Protein AF-A0A448YZP9-F1 (afdb_monomer_lite)

Foldseek 3Di:
DDDDPPPPDDDDDPQQQFFWDWWDWDADQVFQKIKIKTQHDLPAAQLQKDKWKFFQVPPPPTDTDDVQQQWADWGWHDDNPRMIMTMTHGDPVNNCVRPRFKADDVVQQKIKGKMKMKMFTHDSNSPGTPDIWIKIKMWMFHRPPHTHTPDIDIGTPDDPPVDDPRGPPPPWDKDKAWDDPVGLVDHDPDDDDDAFDKTKMWIDTDPVCVVVVDDDDDDPADWDDDPPDIWGFPDWDDDPTTITITHHHDD

Secondary structure (DSSP, 8-state):
-PPP---------HHHHS--PPPEEEEETTTTEEEEEEE--TT--GGGEEEEEEETTHHHHSPBP-GGGTEEEEEEEE-TTSEEEEEEEE-HHHHTT-TTTEEEEGGGTEEEEEEEEEEEEE-TTS-SEEEEEEEEEEEEEE-SSSSEEEEEEEEEPPPPTTS-SSS------EEEEEEETTEEEEE-----PPTTPEEEEEEEE-HHHHHTT---------EEEETTEEEE-SEEEEESEEEEEEEPPP-

Radius of gyration: 27.29 Å; chains: 1; bounding box: 74×47×76 Å

Organism: NCBI:txid183589

Structure (mmCIF, N/CA/C/O backbone):
data_AF-A0A448YZP9-F1
#
_entry.id   AF-A0A448YZP9-F1
#
loop_
_atom_site.group_PDB
_atom_site.id
_atom_site.type_symbol
_atom_site.label_atom_id
_atom_site.label_alt_id
_atom_site.label_comp_id
_atom_site.label_asym_id
_atom_site.label_entity_id
_atom_site.label_seq_id
_atom_site.pdbx_PDB_ins_code
_atom_site.Cartn_x
_atom_site.Cartn_y
_atom_site.Cartn_z
_atom_site.occupancy
_atom_site.B_iso_or_equiv
_atom_site.auth_seq_id
_atom_site.auth_comp_id
_atom_site.auth_asym_id
_atom_site.auth_atom_id
_atom_site.pdbx_PDB_model_num
ATOM 1 N N . MET A 1 1 ? 8.556 27.465 -44.828 1.00 39.19 1 MET A N 1
ATOM 2 C CA . MET A 1 1 ? 9.014 26.121 -44.436 1.00 39.19 1 MET A CA 1
ATOM 3 C C . MET A 1 1 ? 9.441 26.242 -42.983 1.00 39.19 1 MET A C 1
ATOM 5 O O . MET A 1 1 ? 10.526 26.737 -42.726 1.00 39.19 1 MET A O 1
ATOM 9 N N . SER A 1 2 ? 8.513 26.013 -42.054 1.00 33.44 2 SER A N 1
ATOM 10 C CA . SER A 1 2 ? 8.764 26.109 -40.613 1.00 33.44 2 SER A CA 1
ATOM 11 C C . SER A 1 2 ? 9.282 24.762 -40.125 1.00 33.44 2 SER A C 1
ATOM 13 O O . SER A 1 2 ? 8.590 23.758 -40.289 1.00 33.44 2 SER A O 1
ATOM 15 N N . CYS A 1 3 ? 10.484 24.737 -39.557 1.00 34.31 3 CYS A N 1
ATOM 16 C CA . CYS A 1 3 ? 10.896 23.624 -38.712 1.00 34.31 3 CYS A CA 1
ATOM 17 C C . CYS A 1 3 ? 10.093 23.718 -37.412 1.00 34.31 3 CYS A C 1
ATOM 19 O O . CYS A 1 3 ? 10.034 24.785 -36.804 1.00 34.31 3 CYS A O 1
ATOM 21 N N . PHE A 1 4 ? 9.419 22.629 -37.055 1.00 33.56 4 PHE A N 1
ATOM 22 C CA . PHE A 1 4 ? 8.891 22.428 -35.714 1.00 33.56 4 PHE A CA 1
ATOM 23 C C . PHE A 1 4 ? 10.089 22.188 -34.793 1.00 33.56 4 PHE A C 1
ATOM 25 O O . PHE A 1 4 ? 10.822 21.220 -34.985 1.00 33.56 4 PHE A O 1
ATOM 32 N N . ASP A 1 5 ? 10.299 23.092 -33.839 1.00 35.97 5 ASP A N 1
ATOM 33 C CA . ASP A 1 5 ? 11.083 22.806 -32.642 1.00 35.97 5 ASP A CA 1
ATOM 34 C C . ASP A 1 5 ? 10.182 21.991 -31.709 1.00 35.97 5 ASP A C 1
ATOM 36 O O . ASP A 1 5 ? 9.416 22.550 -30.923 1.00 35.97 5 ASP A O 1
ATOM 40 N N . ASP A 1 6 ? 10.237 20.664 -31.826 1.00 34.44 6 ASP A N 1
ATOM 41 C CA . ASP A 1 6 ? 9.750 19.792 -30.761 1.00 34.44 6 ASP A CA 1
ATOM 42 C C . ASP A 1 6 ? 10.755 19.871 -29.608 1.00 34.44 6 ASP A C 1
ATOM 44 O O . ASP A 1 6 ? 11.841 19.288 -29.629 1.00 34.44 6 ASP A O 1
ATOM 48 N N . ILE A 1 7 ? 10.393 20.661 -28.599 1.00 37.34 7 ILE A N 1
ATOM 49 C CA . ILE A 1 7 ? 11.049 20.667 -27.297 1.00 37.34 7 ILE A CA 1
ATOM 50 C C . ILE A 1 7 ? 10.766 19.300 -26.669 1.00 37.34 7 ILE A C 1
ATOM 52 O O . ILE A 1 7 ? 9.676 19.065 -26.151 1.00 37.34 7 ILE A O 1
ATOM 56 N N . PHE A 1 8 ? 11.742 18.393 -26.715 1.00 33.59 8 PHE A N 1
ATOM 57 C CA . PHE A 1 8 ? 11.725 17.193 -25.885 1.00 33.59 8 PHE A CA 1
ATOM 58 C C . PHE A 1 8 ? 11.806 17.633 -24.421 1.00 33.59 8 PHE A C 1
ATOM 60 O O . PHE A 1 8 ? 12.862 18.033 -23.927 1.00 33.59 8 PHE A O 1
ATOM 67 N N . THR A 1 9 ? 10.665 17.604 -23.735 1.00 37.50 9 THR A N 1
ATOM 68 C CA . THR A 1 9 ? 10.611 17.658 -22.278 1.00 37.50 9 THR A CA 1
ATOM 69 C C . THR A 1 9 ? 11.402 16.473 -21.726 1.00 37.50 9 THR A C 1
ATOM 71 O O . THR A 1 9 ? 11.369 15.378 -22.287 1.00 37.50 9 THR A O 1
ATOM 74 N N . SER A 1 10 ? 12.185 16.728 -20.677 1.00 44.00 10 SER A N 1
ATOM 75 C CA . SER A 1 10 ? 13.112 15.787 -20.040 1.00 44.00 10 SER A CA 1
ATOM 76 C C . SER A 1 10 ? 12.561 14.362 -19.994 1.00 44.00 10 SER A C 1
ATOM 78 O O . SER A 1 10 ? 11.469 14.152 -19.464 1.00 44.00 10 SER A O 1
ATOM 80 N N . SER A 1 11 ? 13.322 13.388 -20.501 1.00 41.31 11 SER A N 1
ATOM 81 C CA . SER A 1 11 ? 13.030 11.975 -20.281 1.00 41.31 11 SER A CA 1
ATOM 82 C C . SER A 1 11 ? 13.065 11.712 -18.776 1.00 41.31 11 SER A C 1
ATOM 84 O O . SER A 1 11 ? 14.141 11.555 -18.196 1.00 41.31 11 SER A O 1
ATOM 86 N N . GLN A 1 12 ? 11.905 11.714 -18.122 1.00 51.94 12 GLN A N 1
ATOM 87 C CA . GLN A 1 12 ? 11.807 11.133 -16.793 1.00 51.94 12 GLN A CA 1
ATOM 88 C C . GLN A 1 12 ? 12.257 9.676 -16.923 1.00 51.94 12 GLN A C 1
ATOM 90 O O . GLN A 1 12 ? 11.841 8.977 -17.852 1.00 51.94 12 GLN A O 1
ATOM 95 N N . SER A 1 13 ? 13.177 9.234 -16.065 1.00 63.12 13 SER A N 1
ATOM 96 C CA . SER A 1 13 ? 13.570 7.828 -16.061 1.00 63.12 13 SER A CA 1
ATOM 97 C C . SER A 1 13 ? 12.337 6.988 -15.724 1.00 63.12 13 SER A C 1
ATOM 99 O O . SER A 1 13 ? 11.478 7.423 -14.957 1.00 63.12 13 SER A O 1
ATOM 101 N N . LEU A 1 14 ? 12.231 5.775 -16.273 1.00 62.00 14 LEU A N 1
ATOM 102 C CA . LEU A 1 14 ? 11.142 4.856 -15.910 1.00 62.00 14 LEU A CA 1
ATOM 103 C C . LEU A 1 14 ? 11.064 4.668 -14.385 1.00 62.00 14 LEU A C 1
ATOM 105 O O . LEU A 1 14 ? 9.975 4.625 -13.830 1.00 62.00 14 LEU A O 1
ATOM 109 N N . ALA A 1 15 ? 12.213 4.670 -13.705 1.00 63.53 15 ALA A N 1
ATOM 110 C CA . ALA A 1 15 ? 12.292 4.636 -12.247 1.00 63.53 15 ALA A CA 1
ATOM 111 C C . ALA A 1 15 ? 11.588 5.826 -11.565 1.00 63.53 15 ALA A C 1
ATOM 113 O O . ALA A 1 15 ? 10.928 5.631 -10.553 1.00 63.53 15 ALA A O 1
ATOM 114 N N . SER A 1 16 ? 11.685 7.034 -12.129 1.00 66.06 16 SER A N 1
ATOM 115 C CA . SER A 1 16 ? 10.995 8.224 -11.613 1.00 66.06 16 SER A CA 1
ATOM 116 C C . SER A 1 16 ? 9.492 8.195 -11.879 1.00 66.06 16 SER A C 1
ATOM 118 O O . SER A 1 16 ? 8.730 8.760 -11.109 1.00 66.06 16 SER A O 1
ATOM 120 N N . LYS A 1 17 ? 9.046 7.551 -12.967 1.00 71.56 17 LYS A N 1
ATOM 121 C CA . LYS A 1 17 ? 7.610 7.412 -13.253 1.00 71.56 17 LYS A CA 1
ATOM 122 C C . LYS A 1 17 ? 6.922 6.505 -12.230 1.00 71.56 17 LYS A C 1
ATOM 124 O O . LYS A 1 17 ? 5.800 6.775 -11.815 1.00 71.56 17 LYS A O 1
ATOM 129 N N . TRP A 1 18 ? 7.580 5.406 -11.878 1.00 77.88 18 TRP A N 1
ATOM 130 C CA . TRP A 1 18 ? 6.991 4.352 -11.055 1.00 77.88 18 TRP A CA 1
ATOM 131 C C . TRP A 1 18 ? 7.342 4.470 -9.573 1.00 77.88 18 TRP A C 1
ATOM 133 O O . TRP A 1 18 ? 6.991 3.578 -8.807 1.00 77.88 18 TRP A O 1
ATOM 143 N N . SER A 1 19 ? 8.031 5.530 -9.146 1.00 77.44 19 SER A N 1
ATOM 144 C CA . SER A 1 19 ? 8.337 5.744 -7.733 1.00 77.44 19 SER A CA 1
ATOM 145 C C . SER A 1 19 ? 7.068 6.022 -6.932 1.00 77.44 19 SER A C 1
ATOM 147 O O . SER A 1 19 ? 6.198 6.769 -7.375 1.00 77.44 19 SER A O 1
ATOM 149 N N . ILE A 1 20 ? 7.001 5.442 -5.738 1.00 79.31 20 ILE A N 1
ATOM 150 C CA . ILE A 1 20 ? 5.972 5.721 -4.739 1.00 79.31 20 ILE A CA 1
ATOM 151 C C . ILE A 1 20 ? 6.717 6.280 -3.530 1.00 79.31 20 ILE A C 1
ATOM 153 O O . ILE A 1 20 ? 7.606 5.616 -2.994 1.00 79.31 20 ILE A O 1
ATOM 157 N N . GLU A 1 21 ? 6.407 7.514 -3.153 1.00 77.88 21 GLU A N 1
ATOM 158 C CA . GLU A 1 21 ? 7.006 8.151 -1.978 1.00 77.88 21 GLU A CA 1
ATOM 159 C C . GLU A 1 21 ? 6.247 7.790 -0.693 1.00 77.88 21 GLU A C 1
ATOM 161 O O . GLU A 1 21 ? 5.183 7.165 -0.727 1.00 77.88 21 GLU A O 1
ATOM 166 N N . GLU A 1 22 ? 6.800 8.191 0.453 1.00 77.38 22 GLU A N 1
ATOM 167 C CA . GLU A 1 22 ? 6.149 8.009 1.748 1.00 77.38 22 GLU A CA 1
ATOM 168 C C . GLU A 1 22 ? 4.763 8.682 1.756 1.00 77.38 22 GLU A C 1
ATOM 170 O O . GLU A 1 22 ? 4.642 9.862 1.402 1.00 77.38 22 GLU A O 1
ATOM 175 N N . PRO A 1 23 ? 3.701 7.955 2.137 1.00 85.94 23 PRO A N 1
ATOM 176 C CA . PRO A 1 23 ? 2.359 8.486 2.057 1.00 85.94 23 PRO A CA 1
ATOM 177 C C . PRO A 1 23 ? 2.048 9.457 3.191 1.00 85.94 23 PRO A C 1
ATOM 179 O O . PRO A 1 23 ? 2.510 9.328 4.323 1.00 85.94 23 PRO A O 1
ATOM 182 N N . SER A 1 24 ? 1.133 10.375 2.902 1.00 86.94 24 SER A N 1
ATOM 183 C CA . SER A 1 24 ? 0.411 11.128 3.930 1.00 86.94 24 SER A CA 1
ATOM 184 C C . SER A 1 24 ? -0.962 10.504 4.180 1.00 86.94 24 SER A C 1
ATOM 186 O O . SER A 1 24 ? -1.440 9.697 3.381 1.00 86.94 24 SER A O 1
ATOM 188 N N . HIS A 1 25 ? -1.612 10.861 5.288 1.00 87.88 25 HIS A N 1
ATOM 189 C CA . HIS A 1 25 ? -2.921 10.315 5.636 1.00 87.88 25 HIS A CA 1
ATOM 190 C C . HIS A 1 25 ? -3.868 11.371 6.201 1.00 87.88 25 HIS A C 1
ATOM 192 O O . HIS A 1 25 ? -3.449 12.380 6.770 1.00 87.88 25 HIS A O 1
ATOM 198 N N . THR A 1 26 ? -5.161 11.101 6.064 1.00 88.94 26 THR A N 1
ATOM 199 C CA . THR A 1 26 ? -6.247 11.831 6.708 1.00 88.94 26 THR A CA 1
ATOM 200 C C . THR A 1 26 ? -7.296 10.849 7.218 1.00 88.94 26 THR A C 1
ATOM 202 O O . THR A 1 26 ? -7.480 9.761 6.668 1.00 88.94 26 THR A O 1
ATOM 205 N N . PHE A 1 27 ? -7.993 11.243 8.280 1.00 85.44 27 PHE A N 1
ATOM 206 C CA . PHE A 1 27 ? -9.121 10.505 8.830 1.00 85.44 27 PHE A CA 1
ATOM 207 C C . PHE A 1 27 ? -10.282 11.462 9.088 1.00 85.44 27 PHE A C 1
ATOM 209 O O . PHE A 1 27 ? -10.064 12.607 9.491 1.00 85.44 27 PHE A O 1
ATOM 216 N N . VAL A 1 28 ? -11.494 11.003 8.788 1.00 86.50 28 VAL A N 1
ATOM 217 C CA . VAL A 1 28 ? -12.739 11.755 8.961 1.00 86.50 28 VAL A CA 1
ATOM 218 C C . VAL A 1 28 ? -13.642 10.974 9.907 1.00 86.50 28 VAL A C 1
ATOM 220 O O . VAL A 1 28 ? -14.263 9.988 9.502 1.00 86.50 28 VAL A O 1
ATOM 223 N N . ASP A 1 29 ? -13.714 11.427 11.158 1.00 78.94 29 ASP A N 1
ATOM 224 C CA . ASP A 1 29 ? -14.434 10.759 12.247 1.00 78.94 29 ASP A CA 1
ATOM 225 C C . ASP A 1 29 ? -15.931 10.583 11.937 1.00 78.94 29 ASP A C 1
ATOM 227 O O . ASP A 1 29 ? -16.522 9.560 12.276 1.00 78.94 29 ASP A O 1
ATOM 231 N N . GLU A 1 30 ? -16.573 11.546 11.259 1.00 83.50 30 GLU A N 1
ATOM 232 C CA . GLU A 1 30 ? -18.024 11.502 11.025 1.00 83.50 30 GLU A CA 1
ATOM 233 C C . GLU A 1 30 ? -18.459 10.354 10.109 1.00 83.50 30 GLU A C 1
ATOM 235 O O . GLU A 1 30 ? -19.608 9.905 10.171 1.00 83.50 30 GLU A O 1
ATOM 240 N N . THR A 1 31 ? -17.558 9.906 9.238 1.00 84.31 31 THR A N 1
ATOM 241 C CA . THR A 1 31 ? -17.798 8.830 8.270 1.00 84.31 31 THR A CA 1
ATOM 242 C C . THR A 1 31 ? -16.910 7.612 8.504 1.00 84.31 31 THR A C 1
ATOM 244 O O . THR A 1 31 ? -17.042 6.636 7.774 1.00 84.31 31 THR A O 1
ATOM 247 N N . ASN A 1 32 ? -16.031 7.649 9.514 1.00 86.06 32 ASN A N 1
ATOM 248 C CA . ASN A 1 32 ? -14.957 6.677 9.736 1.00 86.06 32 ASN A CA 1
ATOM 249 C C . ASN A 1 32 ? -14.101 6.428 8.486 1.00 86.06 32 ASN A C 1
ATOM 251 O O . ASN A 1 32 ? -13.620 5.315 8.270 1.00 86.06 32 ASN A O 1
ATOM 255 N N . THR A 1 33 ? -13.928 7.457 7.656 1.00 91.25 33 THR A N 1
ATOM 256 C CA . THR A 1 33 ? -13.226 7.335 6.379 1.00 91.25 33 THR A CA 1
ATOM 257 C C . THR A 1 33 ? -11.748 7.596 6.575 1.00 91.25 33 THR A C 1
ATOM 259 O O . THR A 1 33 ? -11.348 8.689 6.982 1.00 91.25 33 THR A O 1
ATOM 262 N N . PHE A 1 34 ? -10.932 6.616 6.213 1.00 91.69 34 PHE A N 1
ATOM 263 C CA . PHE A 1 34 ? -9.489 6.748 6.143 1.00 91.69 34 PHE A CA 1
ATOM 264 C C . PHE A 1 34 ? -9.056 7.008 4.704 1.00 91.69 34 PHE A C 1
ATOM 266 O O . PHE A 1 34 ? -9.546 6.375 3.768 1.00 91.69 34 PHE A O 1
ATOM 273 N N . THR A 1 35 ? -8.146 7.959 4.504 1.00 94.06 35 THR A N 1
ATOM 274 C CA . THR A 1 35 ? -7.552 8.228 3.192 1.00 94.06 35 THR A CA 1
ATOM 275 C C . THR A 1 35 ? -6.042 8.317 3.301 1.00 94.06 35 THR A C 1
ATOM 277 O O . THR A 1 35 ? -5.506 9.095 4.083 1.00 94.06 35 THR A O 1
ATOM 280 N N . ILE A 1 36 ? -5.361 7.543 2.465 1.00 92.81 36 ILE A N 1
ATOM 281 C CA . ILE A 1 36 ? -3.912 7.568 2.287 1.00 92.81 36 ILE A CA 1
ATOM 282 C C . ILE A 1 36 ? -3.632 8.241 0.952 1.00 92.81 36 ILE A C 1
ATOM 284 O O . ILE A 1 36 ? -4.285 7.925 -0.039 1.00 92.81 36 ILE A O 1
ATOM 288 N N . THR A 1 37 ? -2.688 9.174 0.926 1.00 93.38 37 THR A N 1
ATOM 289 C CA . THR A 1 37 ? -2.306 9.919 -0.275 1.00 93.38 37 THR A CA 1
ATOM 290 C C . THR A 1 37 ? -0.845 9.655 -0.600 1.00 93.38 37 THR A C 1
ATOM 292 O O . THR A 1 37 ? 0.032 9.910 0.226 1.00 93.38 37 THR A O 1
ATOM 295 N N . PHE A 1 38 ? -0.604 9.188 -1.819 1.00 90.25 38 PHE A N 1
ATOM 296 C CA . PHE A 1 38 ? 0.700 8.862 -2.375 1.00 90.25 38 PHE A CA 1
ATOM 297 C C . PHE A 1 38 ? 1.068 9.896 -3.438 1.00 90.25 38 PHE A C 1
ATOM 299 O O . PHE A 1 38 ? 0.269 10.171 -4.339 1.00 90.25 38 PHE A O 1
ATOM 306 N N . ALA A 1 39 ? 2.280 10.445 -3.355 1.00 89.31 39 ALA A N 1
ATOM 307 C CA . ALA A 1 39 ? 2.853 11.191 -4.466 1.00 89.31 39 ALA A CA 1
ATOM 308 C C . ALA A 1 39 ? 3.276 10.203 -5.559 1.00 89.31 39 ALA A C 1
ATOM 310 O O . ALA A 1 39 ? 3.993 9.235 -5.296 1.00 89.31 39 ALA A O 1
ATOM 311 N N . VAL A 1 40 ? 2.793 10.439 -6.774 1.00 87.69 40 VAL A N 1
ATOM 312 C CA . VAL A 1 40 ? 3.052 9.624 -7.961 1.00 87.69 40 VAL A CA 1
ATOM 313 C C . VAL A 1 40 ? 3.363 10.536 -9.142 1.00 87.69 40 VAL A C 1
ATOM 315 O O . VAL A 1 40 ? 3.072 11.733 -9.127 1.00 87.69 40 VAL A O 1
ATOM 318 N N . ASP A 1 41 ? 3.945 9.993 -10.207 1.00 86.81 41 ASP A N 1
ATOM 319 C CA . ASP A 1 41 ? 4.130 10.793 -11.414 1.00 86.81 41 ASP A CA 1
ATOM 320 C C . ASP A 1 41 ? 2.780 11.196 -12.033 1.00 86.81 41 ASP A C 1
ATOM 322 O O . ASP A 1 41 ? 1.820 10.427 -12.064 1.00 86.81 41 ASP A O 1
ATOM 326 N N . SER A 1 42 ? 2.725 12.400 -12.600 1.00 87.31 42 SER A N 1
ATOM 327 C CA . SER A 1 42 ? 1.523 12.946 -13.249 1.00 87.31 42 SER A CA 1
ATOM 328 C C . SER A 1 42 ? 1.001 12.129 -14.442 1.00 87.31 42 SER A C 1
ATOM 330 O O . SER A 1 42 ? -0.125 12.353 -14.884 1.00 87.31 42 SER A O 1
ATOM 332 N N . SER A 1 43 ? 1.796 11.198 -14.988 1.00 85.12 43 SER A N 1
ATOM 333 C CA . SER A 1 43 ? 1.348 10.271 -16.034 1.00 85.12 43 SER A CA 1
ATOM 334 C C . SER A 1 43 ? 0.615 9.037 -15.505 1.00 85.12 43 SER A C 1
ATOM 336 O O . SER A 1 43 ? 0.047 8.298 -16.311 1.00 85.12 43 SER A O 1
ATOM 338 N N . ILE A 1 44 ? 0.621 8.796 -14.190 1.00 88.81 44 ILE A N 1
ATOM 339 C CA . ILE A 1 44 ? -0.157 7.725 -13.567 1.00 88.81 44 ILE A CA 1
ATOM 340 C C . ILE A 1 44 ? -1.642 8.058 -13.696 1.00 88.81 44 ILE A C 1
ATOM 342 O O . ILE A 1 44 ? -2.082 9.175 -13.440 1.00 88.81 44 ILE A O 1
ATOM 346 N N . THR A 1 45 ? -2.426 7.072 -14.120 1.00 91.12 45 THR A N 1
ATOM 347 C CA . THR A 1 45 ? -3.881 7.179 -14.243 1.00 91.12 45 THR A CA 1
ATOM 348 C C . THR A 1 45 ? -4.569 6.214 -13.290 1.00 91.12 45 THR A C 1
ATOM 350 O O . THR A 1 45 ? -3.943 5.305 -12.751 1.00 91.12 45 THR A O 1
ATOM 353 N N . GLN A 1 46 ? -5.886 6.354 -13.131 1.00 91.06 46 GLN A N 1
ATOM 354 C CA . GLN A 1 46 ? -6.693 5.423 -12.339 1.00 91.06 46 GLN A CA 1
ATOM 355 C C . GLN A 1 46 ? -6.435 3.950 -12.691 1.00 91.06 46 GLN A C 1
ATOM 357 O O . GLN A 1 46 ? -6.356 3.116 -11.793 1.00 91.06 46 GLN A O 1
ATOM 362 N N . GLY A 1 47 ? -6.298 3.634 -13.985 1.00 90.12 47 GLY A N 1
ATOM 363 C CA . GLY A 1 47 ? -6.078 2.265 -14.463 1.00 90.12 47 GLY A CA 1
ATOM 364 C C . GLY A 1 47 ? -4.716 1.688 -14.076 1.00 90.12 47 GLY A C 1
ATOM 365 O O . GLY A 1 47 ? -4.549 0.477 -14.092 1.00 90.12 47 GLY A O 1
ATOM 366 N N . ASN A 1 48 ? -3.770 2.543 -13.683 1.00 92.12 48 ASN A N 1
ATOM 367 C CA . ASN A 1 48 ? -2.467 2.136 -13.177 1.00 92.12 48 ASN A CA 1
ATOM 368 C C . ASN A 1 48 ? -2.472 1.897 -11.668 1.00 92.12 48 ASN A C 1
ATOM 370 O O . ASN A 1 48 ? -1.414 1.610 -11.130 1.00 92.12 48 ASN A O 1
ATOM 374 N N . THR A 1 49 ? -3.589 2.079 -10.962 1.00 94.06 49 THR A N 1
ATOM 375 C CA . THR A 1 49 ? -3.611 1.978 -9.497 1.00 94.06 49 THR A CA 1
ATOM 376 C C . THR A 1 49 ? -4.426 0.788 -9.032 1.00 94.06 49 THR A C 1
ATOM 378 O O . THR A 1 49 ? -5.535 0.557 -9.511 1.00 94.06 49 THR A O 1
ATOM 381 N N . GLY A 1 50 ? -3.895 0.084 -8.041 1.00 93.50 50 GLY A N 1
ATOM 382 C CA . GLY A 1 50 ? -4.604 -0.938 -7.288 1.00 93.50 50 GLY A CA 1
ATOM 383 C C . GLY A 1 50 ? -4.368 -0.756 -5.794 1.00 93.50 50 GLY A C 1
ATOM 384 O O . GLY A 1 50 ? -3.401 -0.116 -5.374 1.00 93.50 50 GLY A O 1
ATOM 385 N N . ALA A 1 51 ? -5.262 -1.314 -4.987 1.00 95.31 51 ALA A N 1
ATOM 386 C CA . ALA A 1 51 ? -5.095 -1.351 -3.546 1.00 95.31 51 ALA A CA 1
ATOM 387 C C . ALA A 1 51 ? -5.697 -2.626 -2.964 1.00 95.31 51 ALA A C 1
ATOM 389 O O . ALA A 1 51 ? -6.734 -3.094 -3.433 1.00 95.31 51 ALA A O 1
ATOM 390 N N . ILE A 1 52 ? -5.046 -3.155 -1.933 1.00 95.69 52 ILE A N 1
ATOM 391 C CA . ILE A 1 52 ? -5.511 -4.291 -1.137 1.00 95.69 52 ILE A CA 1
ATOM 392 C C . ILE A 1 52 ? -5.205 -3.981 0.330 1.00 95.69 52 ILE A C 1
ATOM 394 O O . ILE A 1 52 ? -4.196 -3.341 0.630 1.00 95.69 52 ILE A O 1
ATOM 398 N N . ILE A 1 53 ? -6.063 -4.413 1.250 1.00 96.06 53 ILE A N 1
ATOM 399 C CA . ILE A 1 53 ? -5.801 -4.321 2.689 1.00 96.06 53 ILE A CA 1
ATOM 400 C C . ILE A 1 53 ? -5.629 -5.734 3.228 1.00 96.06 53 ILE A C 1
ATOM 402 O O . ILE A 1 53 ? -6.420 -6.618 2.923 1.00 96.06 53 ILE A O 1
ATOM 406 N N . TYR A 1 54 ? -4.597 -5.932 4.033 1.00 96.00 54 TYR A N 1
ATOM 407 C CA . TYR A 1 54 ? -4.283 -7.183 4.702 1.00 96.00 54 TYR A CA 1
ATOM 408 C C . TYR A 1 54 ? -4.294 -6.998 6.218 1.00 96.00 54 TYR A C 1
ATOM 410 O O . TYR A 1 54 ? -4.218 -5.884 6.748 1.00 96.00 54 TYR A O 1
ATOM 418 N N . GLU A 1 55 ? -4.311 -8.119 6.928 1.00 94.56 55 GLU A N 1
ATOM 419 C CA . GLU A 1 55 ? -3.900 -8.187 8.327 1.00 94.56 55 GLU A CA 1
ATOM 420 C C . GLU A 1 55 ? -2.449 -7.690 8.501 1.00 94.56 55 GLU A C 1
ATOM 422 O O . GLU A 1 55 ? -1.703 -7.492 7.539 1.00 94.56 55 GLU A O 1
ATOM 427 N N . LYS A 1 56 ? -2.013 -7.516 9.754 1.00 85.25 56 LYS A N 1
ATOM 428 C CA . LYS A 1 56 ? -0.676 -7.010 10.121 1.00 85.25 56 LYS A CA 1
ATOM 429 C C . LYS A 1 56 ? 0.497 -7.653 9.355 1.00 85.25 56 LYS A C 1
ATOM 431 O O . LYS A 1 56 ? 1.503 -6.988 9.127 1.00 85.25 56 LYS A O 1
ATOM 436 N N . GLY A 1 57 ? 0.379 -8.926 8.972 1.00 85.06 57 GLY A N 1
ATOM 437 C CA . GLY A 1 57 ? 1.395 -9.666 8.213 1.00 85.06 57 GLY A CA 1
ATOM 438 C C . GLY A 1 57 ? 1.568 -9.239 6.746 1.00 85.06 57 GLY A C 1
ATOM 439 O O . GLY A 1 57 ? 2.457 -9.754 6.068 1.00 85.06 57 GLY A O 1
ATOM 440 N N . CYS A 1 58 ? 0.754 -8.298 6.255 1.00 90.06 58 CYS A N 1
ATOM 441 C CA . CYS A 1 58 ? 0.710 -7.866 4.855 1.00 90.06 58 CYS A CA 1
ATOM 442 C C . CYS A 1 58 ? 0.535 -9.036 3.872 1.00 90.06 58 CYS A C 1
ATOM 444 O O . CYS A 1 58 ? -0.011 -10.066 4.252 1.00 90.06 58 CYS A O 1
ATOM 446 N N . ARG A 1 59 ? 0.983 -8.903 2.616 1.00 88.94 59 ARG A N 1
ATOM 447 C CA . ARG A 1 59 ? 0.813 -9.944 1.589 1.00 88.94 59 ARG A CA 1
ATOM 448 C C . ARG A 1 59 ? 1.495 -11.276 1.943 1.00 88.94 59 ARG A C 1
ATOM 450 O O . ARG A 1 59 ? 1.037 -12.324 1.496 1.00 88.94 59 ARG A O 1
ATOM 457 N N . ASP A 1 60 ? 2.582 -11.240 2.712 1.00 86.38 60 ASP A N 1
ATOM 458 C CA . ASP A 1 60 ? 3.407 -12.424 2.995 1.00 86.38 60 ASP A CA 1
ATOM 459 C C . ASP A 1 60 ? 2.790 -13.341 4.060 1.00 86.38 60 ASP A C 1
ATOM 461 O O . ASP A 1 60 ? 2.834 -14.567 3.941 1.00 86.38 60 ASP A O 1
ATOM 465 N N . GLU A 1 61 ? 2.235 -12.744 5.118 1.00 86.12 61 GLU A N 1
ATOM 466 C CA . GLU A 1 61 ? 1.801 -13.464 6.323 1.00 86.12 61 GLU A CA 1
ATOM 467 C C . GLU A 1 61 ? 0.364 -13.133 6.749 1.00 86.12 61 GLU A C 1
ATOM 469 O O . GLU A 1 61 ? -0.184 -13.798 7.628 1.00 86.12 61 GLU A O 1
ATOM 474 N N . GLY A 1 62 ? -0.243 -12.097 6.167 1.00 88.81 62 GLY A N 1
ATOM 475 C CA . GLY A 1 62 ? -1.581 -11.623 6.497 1.00 88.81 62 GLY A CA 1
ATOM 476 C C . GLY A 1 62 ? -2.630 -12.096 5.498 1.00 88.81 62 GLY A C 1
ATOM 477 O O . GLY A 1 62 ? -2.380 -12.193 4.297 1.00 88.81 62 GLY A O 1
ATOM 478 N N . ASN A 1 63 ? -3.839 -12.358 5.991 1.00 94.50 63 ASN A N 1
ATOM 479 C CA . ASN A 1 63 ? -4.980 -12.574 5.106 1.00 94.50 63 ASN A CA 1
ATOM 480 C C . ASN A 1 63 ? -5.475 -11.237 4.542 1.00 94.50 63 ASN A C 1
ATOM 482 O O . ASN A 1 63 ? -5.396 -10.206 5.211 1.00 94.50 63 ASN A O 1
ATOM 486 N N . GLU A 1 64 ? -5.987 -11.262 3.311 1.00 95.88 64 GLU A N 1
ATOM 487 C CA . GLU A 1 64 ? -6.693 -10.121 2.724 1.00 95.88 64 GLU A CA 1
ATOM 488 C C . GLU A 1 64 ? -7.970 -9.840 3.527 1.00 95.88 64 GLU A C 1
ATOM 490 O O . GLU A 1 64 ? -8.746 -10.756 3.803 1.00 95.88 64 GLU A O 1
ATOM 495 N N . LEU A 1 65 ? -8.165 -8.576 3.898 1.00 95.12 65 LEU A N 1
ATOM 496 C CA . LEU A 1 65 ? -9.343 -8.088 4.602 1.00 95.12 65 LEU A CA 1
ATOM 497 C C . LEU A 1 65 ? -10.392 -7.622 3.599 1.00 95.12 65 LEU A C 1
ATOM 499 O O . LEU A 1 65 ? -10.093 -6.892 2.652 1.00 95.12 65 LEU A O 1
ATOM 503 N N . VAL A 1 66 ? -11.638 -7.997 3.856 1.00 93.62 66 VAL A N 1
ATOM 504 C CA . VAL A 1 66 ? -12.793 -7.644 3.026 1.00 93.62 66 VAL A CA 1
ATOM 505 C C . VAL A 1 66 ? -13.867 -6.928 3.850 1.00 93.62 66 VAL A C 1
ATOM 507 O O . VAL A 1 66 ? -13.740 -6.758 5.061 1.00 93.62 66 VAL A O 1
ATOM 510 N N . ASP A 1 67 ? -14.984 -6.562 3.213 1.00 93.12 67 ASP A N 1
ATOM 511 C CA . ASP A 1 67 ? -16.125 -5.913 3.880 1.00 93.12 67 ASP A CA 1
ATOM 512 C C . ASP A 1 67 ? -16.605 -6.672 5.136 1.00 93.12 67 ASP A C 1
ATOM 514 O O . ASP A 1 67 ? -17.027 -6.064 6.120 1.00 93.12 67 ASP A O 1
ATOM 518 N N . ALA A 1 68 ? -16.526 -8.009 5.121 1.00 91.44 68 ALA A N 1
ATOM 519 C CA . ALA A 1 68 ? -16.915 -8.862 6.245 1.00 91.44 68 ALA A CA 1
ATOM 520 C C . ALA A 1 68 ? -15.979 -8.756 7.464 1.00 91.44 68 ALA A C 1
ATOM 522 O O . ALA A 1 68 ? -16.358 -9.201 8.545 1.00 91.44 68 ALA A O 1
ATOM 523 N N . ASP A 1 69 ? -14.803 -8.154 7.298 1.00 93.88 69 ASP A N 1
ATOM 524 C CA . ASP A 1 69 ? -13.808 -7.925 8.345 1.00 93.88 69 ASP A CA 1
ATOM 525 C C . ASP A 1 69 ? -13.893 -6.511 8.941 1.00 93.88 69 ASP A C 1
ATOM 527 O O . ASP A 1 69 ? -13.118 -6.167 9.833 1.00 93.88 69 ASP A O 1
ATOM 531 N N . GLY A 1 70 ? -14.841 -5.690 8.469 1.00 91.75 70 GLY A N 1
ATOM 532 C CA . GLY A 1 70 ? -15.059 -4.320 8.941 1.00 91.75 70 GLY A CA 1
ATOM 533 C C . GLY A 1 70 ? -14.279 -3.254 8.171 1.00 91.75 70 GLY A C 1
ATOM 534 O O . GLY A 1 70 ? -14.275 -2.097 8.590 1.00 91.75 70 GLY A O 1
ATOM 535 N N . ILE A 1 71 ? -13.652 -3.627 7.053 1.00 94.00 71 ILE A N 1
ATOM 536 C CA . ILE A 1 71 ? -12.980 -2.724 6.117 1.00 94.00 71 ILE A CA 1
ATOM 537 C C . ILE A 1 71 ? -13.850 -2.603 4.872 1.00 94.00 71 ILE A C 1
ATOM 539 O O . ILE A 1 71 ? -13.915 -3.541 4.084 1.00 94.00 71 ILE A O 1
ATOM 543 N N . VAL A 1 72 ? -14.532 -1.472 4.691 1.00 94.38 72 VAL A N 1
ATOM 544 C CA . VAL A 1 72 ? -15.552 -1.334 3.643 1.00 94.38 72 VAL A CA 1
ATOM 545 C C . VAL A 1 72 ? -15.205 -0.257 2.624 1.00 94.38 72 VAL A C 1
ATOM 547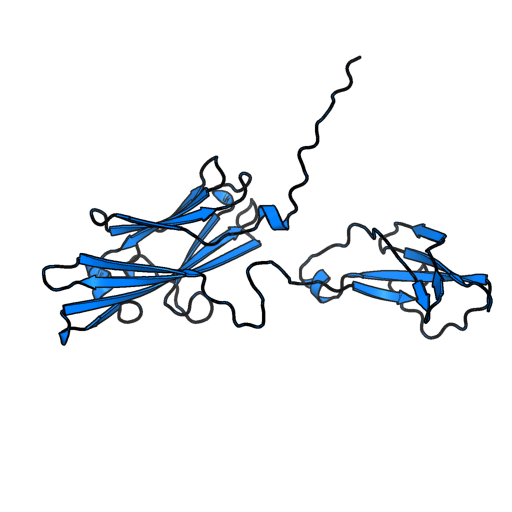 O O . VAL A 1 72 ? -14.571 0.752 2.928 1.00 94.38 72 VAL A O 1
ATOM 550 N N . GLY A 1 73 ? -15.653 -0.457 1.384 1.00 93.75 73 GLY A N 1
ATOM 551 C CA . GLY A 1 73 ? -15.613 0.592 0.361 1.00 93.75 73 GLY A CA 1
ATOM 552 C C . GLY A 1 73 ? -14.210 0.965 -0.124 1.00 93.75 73 GLY A C 1
ATOM 553 O O . GLY A 1 73 ? -14.018 2.094 -0.588 1.00 93.75 73 GLY A O 1
ATOM 554 N N . LEU A 1 74 ? -13.254 0.031 -0.041 1.00 96.25 74 LEU A N 1
ATOM 555 C CA . LEU A 1 74 ? -11.895 0.227 -0.535 1.00 96.25 74 LEU A CA 1
ATOM 556 C C . LEU A 1 74 ? -11.897 0.649 -2.010 1.00 96.25 74 LEU A C 1
ATOM 558 O O . LEU A 1 74 ? -12.468 -0.018 -2.875 1.00 96.25 74 LEU A O 1
ATOM 562 N N . LYS A 1 75 ? -11.232 1.764 -2.300 1.00 95.69 75 LYS A N 1
ATOM 563 C CA . LYS A 1 75 ? -11.067 2.297 -3.654 1.00 95.69 75 LYS A CA 1
ATOM 564 C C . LYS A 1 75 ? -9.787 3.105 -3.774 1.00 95.69 75 LYS A C 1
ATOM 566 O O . LYS A 1 75 ? -9.318 3.683 -2.793 1.00 95.69 75 LYS A O 1
ATOM 571 N N . THR A 1 76 ? -9.287 3.219 -4.997 1.00 96.12 76 THR A N 1
ATOM 572 C CA . THR A 1 76 ? -8.243 4.182 -5.347 1.00 96.12 76 THR A CA 1
ATOM 573 C C . THR A 1 76 ? -8.812 5.333 -6.171 1.00 96.12 76 THR A C 1
ATOM 575 O O . THR A 1 76 ? -9.815 5.164 -6.869 1.00 96.12 76 THR A O 1
ATOM 578 N N . ALA A 1 77 ? -8.183 6.502 -6.100 1.00 95.00 77 ALA A N 1
ATOM 579 C CA . ALA A 1 77 ? -8.416 7.615 -7.014 1.00 95.00 77 ALA A CA 1
ATOM 580 C C . ALA A 1 77 ? -7.076 8.199 -7.479 1.00 95.00 77 ALA A C 1
ATOM 582 O O . ALA A 1 77 ? -6.083 8.092 -6.767 1.00 95.00 77 ALA A O 1
ATOM 583 N N . VAL A 1 78 ? -7.040 8.843 -8.645 1.00 93.44 78 VAL A N 1
ATOM 584 C CA . VAL A 1 78 ? -5.873 9.616 -9.101 1.00 93.44 78 VAL A CA 1
ATOM 585 C C . VAL A 1 78 ? -6.325 11.006 -9.519 1.00 93.44 78 VAL A C 1
ATOM 587 O O . VAL A 1 78 ? -7.349 11.153 -10.194 1.00 93.44 78 VAL A O 1
ATOM 590 N N . ASP A 1 79 ? -5.586 12.028 -9.102 1.00 86.69 79 ASP A N 1
ATOM 591 C CA . ASP A 1 79 ? -5.826 13.407 -9.506 1.00 86.69 79 ASP A CA 1
ATOM 592 C C . ASP A 1 79 ? -4.972 13.817 -10.719 1.00 86.69 79 ASP A C 1
ATOM 594 O O . ASP A 1 79 ? -4.144 13.070 -11.232 1.00 86.69 79 ASP A O 1
ATOM 598 N N . THR A 1 80 ? -5.184 15.032 -11.225 1.00 75.50 80 THR A N 1
ATOM 599 C CA . THR A 1 80 ? -4.431 15.550 -12.381 1.00 75.50 80 THR A CA 1
ATOM 600 C C . THR A 1 80 ? -3.072 16.153 -12.012 1.00 75.50 80 THR A C 1
ATOM 602 O O . THR A 1 80 ? -2.440 16.781 -12.859 1.00 75.50 80 THR A O 1
ATOM 605 N N . VAL A 1 81 ? -2.661 16.067 -10.746 1.00 79.38 81 VAL A N 1
ATOM 606 C CA . VAL A 1 81 ? -1.509 16.778 -10.170 1.00 79.38 81 VAL A CA 1
ATOM 607 C C . VAL A 1 81 ? -0.404 15.804 -9.734 1.00 79.38 81 VAL A C 1
ATOM 609 O O . VAL A 1 81 ? 0.663 16.248 -9.322 1.00 79.38 81 VAL A O 1
ATOM 612 N N . GLY A 1 82 ? -0.607 14.494 -9.900 1.00 84.88 82 GLY A N 1
ATOM 613 C CA . GLY A 1 82 ? 0.362 13.474 -9.490 1.00 84.88 82 GLY A CA 1
ATOM 614 C C . GLY A 1 82 ? 0.136 12.992 -8.060 1.00 84.88 82 GLY A C 1
ATOM 615 O O . GLY A 1 82 ? 1.082 12.674 -7.347 1.00 84.88 82 GLY A O 1
ATOM 616 N N . LEU A 1 83 ? -1.116 12.957 -7.610 1.00 91.19 83 LEU A N 1
ATOM 617 C CA . LEU A 1 83 ? -1.493 12.307 -6.363 1.00 91.19 83 LEU A CA 1
ATOM 618 C C . LEU A 1 83 ? -2.416 11.132 -6.658 1.00 91.19 83 LEU A C 1
ATOM 620 O O . LEU A 1 83 ? -3.407 11.259 -7.380 1.00 91.19 83 LEU A O 1
ATOM 624 N N . ALA A 1 84 ? -2.107 9.996 -6.047 1.00 94.81 84 ALA A N 1
ATOM 625 C CA . ALA A 1 84 ? -3.016 8.870 -5.950 1.00 94.81 84 ALA A CA 1
ATOM 626 C C . ALA A 1 84 ? -3.529 8.768 -4.514 1.00 94.81 84 ALA A C 1
ATOM 628 O O . ALA A 1 84 ? -2.778 8.975 -3.563 1.00 94.81 84 ALA A O 1
ATOM 629 N N . THR A 1 85 ? -4.803 8.438 -4.340 1.00 95.69 85 THR A N 1
ATOM 630 C CA . THR A 1 85 ? -5.386 8.178 -3.028 1.00 95.69 85 THR A CA 1
ATOM 631 C C . THR A 1 85 ? -5.897 6.755 -2.927 1.00 95.69 85 THR A C 1
ATOM 633 O O . THR A 1 85 ? -6.361 6.176 -3.905 1.00 95.69 85 THR A O 1
ATOM 636 N N . MET A 1 86 ? -5.829 6.205 -1.721 1.00 95.56 86 MET A N 1
ATOM 637 C CA . MET A 1 86 ? -6.490 4.976 -1.305 1.00 95.56 86 MET A CA 1
ATOM 638 C C . MET A 1 86 ? -7.450 5.341 -0.178 1.00 95.56 86 MET A C 1
ATOM 640 O O . MET A 1 86 ? -7.029 5.914 0.824 1.00 95.56 86 MET A O 1
ATOM 644 N N . THR A 1 87 ? -8.732 5.031 -0.344 1.00 96.62 87 THR A N 1
ATOM 645 C CA . THR A 1 87 ? -9.786 5.384 0.612 1.00 96.62 87 THR A CA 1
ATOM 646 C C . THR A 1 87 ? -10.584 4.149 0.990 1.00 96.62 87 THR A C 1
ATOM 648 O O . THR A 1 87 ? -10.942 3.364 0.114 1.00 96.62 87 THR A O 1
ATOM 651 N N . PHE A 1 88 ? -10.886 4.004 2.275 1.00 95.56 88 PHE A N 1
ATOM 652 C CA . PHE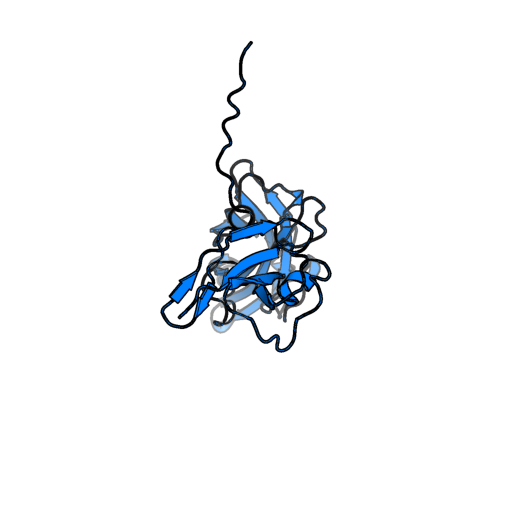 A 1 88 ? -11.740 2.957 2.830 1.00 95.56 88 PHE A CA 1
ATOM 653 C C . PHE A 1 88 ? -12.371 3.453 4.133 1.00 95.56 88 PHE A C 1
ATOM 655 O O . PHE A 1 88 ? -11.846 4.372 4.765 1.00 95.56 88 PHE A O 1
ATOM 662 N N . ASP A 1 89 ? -13.481 2.843 4.532 1.00 93.44 89 ASP A N 1
ATOM 663 C CA . ASP A 1 89 ? -14.171 3.164 5.777 1.00 93.44 89 ASP A CA 1
ATOM 664 C C . ASP A 1 89 ? -14.054 2.000 6.770 1.00 93.44 89 ASP A C 1
ATOM 666 O O . ASP A 1 89 ? -13.946 0.832 6.380 1.00 93.44 89 ASP A O 1
ATOM 670 N N . PHE A 1 90 ? -14.118 2.317 8.063 1.00 89.56 90 PHE A N 1
ATOM 671 C CA . PHE A 1 90 ? -14.256 1.317 9.120 1.00 89.56 90 PHE A CA 1
ATOM 672 C C . PHE A 1 90 ? -15.726 1.116 9.487 1.00 89.56 90 PHE A C 1
ATOM 674 O O . PHE A 1 90 ? -16.452 2.091 9.701 1.00 89.56 90 PHE A O 1
ATOM 681 N N . ASP A 1 91 ? -16.152 -0.140 9.642 1.00 90.50 91 ASP A N 1
ATOM 682 C CA . ASP A 1 91 ? -17.400 -0.490 10.329 1.00 90.50 91 ASP A CA 1
ATOM 683 C C . ASP A 1 91 ? -17.091 -0.978 11.754 1.00 90.50 91 ASP A C 1
ATOM 685 O O . ASP A 1 91 ? -16.791 -2.162 11.947 1.00 90.50 91 ASP A O 1
ATOM 689 N N . PRO A 1 92 ? -17.209 -0.112 12.784 1.00 82.94 92 PRO A N 1
ATOM 690 C CA . PRO A 1 92 ? -16.879 -0.474 14.159 1.00 82.94 92 PRO A CA 1
ATOM 691 C C . PRO A 1 92 ? -17.680 -1.664 14.690 1.00 82.94 92 PRO A C 1
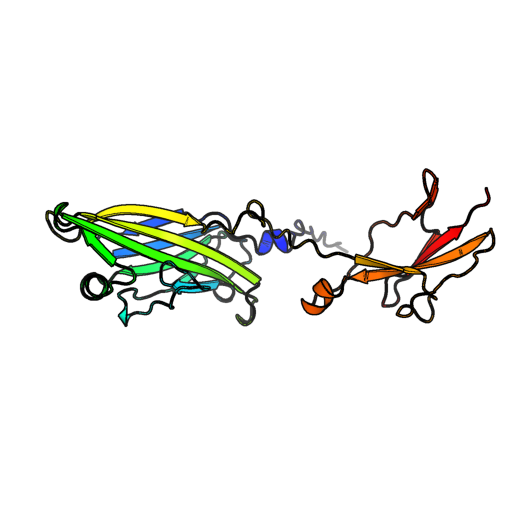ATOM 693 O O . PRO A 1 92 ? -17.222 -2.332 15.608 1.00 82.94 92 PRO A O 1
ATOM 696 N N . LYS A 1 93 ? -18.871 -1.949 14.141 1.00 86.25 93 LYS A N 1
ATOM 697 C CA . LYS A 1 93 ? -19.706 -3.063 14.618 1.00 86.25 93 LYS A CA 1
ATOM 698 C C . LYS A 1 93 ? -19.138 -4.420 14.239 1.00 86.25 93 LYS A C 1
ATOM 700 O O . LYS A 1 93 ? -19.357 -5.380 14.964 1.00 86.25 93 LYS A O 1
ATOM 705 N N . VAL A 1 94 ? -18.492 -4.494 13.082 1.00 90.19 94 VAL A N 1
ATOM 706 C CA . VAL A 1 94 ? -17.884 -5.722 12.562 1.00 90.19 94 VAL A CA 1
ATOM 707 C C . VAL A 1 94 ? -16.449 -5.826 13.066 1.00 90.19 94 VAL A C 1
ATOM 709 O O . VAL A 1 94 ? -16.004 -6.886 13.495 1.00 90.19 94 VAL A O 1
ATOM 712 N N . LEU A 1 95 ? -15.750 -4.693 13.089 1.00 86.69 95 LEU A N 1
ATOM 713 C CA . LEU A 1 95 ? -14.338 -4.607 13.428 1.00 86.69 95 LEU A CA 1
ATOM 714 C C . LEU A 1 95 ? -14.031 -5.098 14.848 1.00 86.69 95 LEU A C 1
ATOM 716 O O . LEU A 1 95 ? -13.027 -5.773 15.059 1.00 86.69 95 LEU A O 1
ATOM 720 N N . THR A 1 96 ? -14.913 -4.825 15.817 1.00 86.69 96 THR A N 1
ATOM 721 C CA . THR A 1 96 ? -14.731 -5.269 17.211 1.00 86.69 96 THR A CA 1
ATOM 722 C C . THR A 1 96 ? -14.761 -6.787 17.383 1.00 86.69 96 THR A C 1
ATOM 724 O O . THR A 1 96 ? -14.235 -7.289 18.375 1.00 86.69 96 THR A O 1
ATOM 727 N N . ASP A 1 97 ? -15.363 -7.513 16.438 1.00 88.38 97 ASP A N 1
ATOM 728 C CA . ASP A 1 97 ? -15.432 -8.976 16.457 1.00 88.38 97 ASP A CA 1
ATOM 729 C C . ASP A 1 97 ? -14.199 -9.623 15.791 1.00 88.38 97 ASP A C 1
ATOM 731 O O . ASP A 1 97 ? -13.982 -10.830 15.933 1.00 88.38 97 ASP A O 1
ATOM 735 N N . ASN A 1 98 ? -13.362 -8.840 15.097 1.00 89.19 98 ASN A N 1
ATOM 736 C CA . ASN A 1 98 ? -12.185 -9.333 14.387 1.00 89.19 98 ASN A CA 1
ATOM 737 C C . ASN A 1 98 ? -10.916 -9.273 15.254 1.00 89.19 98 ASN A C 1
ATOM 739 O O . ASN A 1 98 ? -10.164 -8.297 15.250 1.00 89.19 98 ASN A O 1
ATOM 743 N N . SER A 1 99 ? -10.627 -10.372 15.954 1.00 90.69 99 SER A N 1
ATOM 744 C CA . SER A 1 99 ? -9.458 -10.483 16.839 1.00 90.69 99 SER A CA 1
ATOM 745 C C . SER A 1 99 ? -8.097 -10.465 16.134 1.00 90.69 99 SER A C 1
ATOM 747 O O . SER A 1 99 ? -7.079 -10.374 16.816 1.00 90.69 99 SER A O 1
ATOM 749 N N . ASN A 1 100 ? -8.045 -10.603 14.805 1.00 89.25 100 ASN A N 1
ATOM 750 C CA . ASN A 1 100 ? -6.777 -10.598 14.068 1.00 89.25 100 ASN A CA 1
ATOM 751 C C . ASN A 1 100 ? -6.250 -9.178 13.846 1.00 89.25 100 ASN A C 1
ATOM 753 O O . ASN A 1 100 ? -5.042 -8.984 13.712 1.00 89.25 100 ASN A O 1
ATOM 757 N N . ILE A 1 101 ? -7.153 -8.196 13.820 1.00 89.69 101 ILE A N 1
ATOM 758 C CA . ILE A 1 101 ? -6.817 -6.794 13.562 1.00 89.69 101 ILE A CA 1
ATOM 759 C C . ILE A 1 101 ? -7.173 -5.883 14.726 1.00 89.69 101 ILE A C 1
ATOM 761 O O . ILE A 1 101 ? -6.565 -4.829 14.824 1.00 89.69 101 ILE A O 1
ATOM 765 N N . PHE A 1 102 ? -8.101 -6.268 15.610 1.00 89.25 102 PHE A N 1
ATOM 766 C CA . PHE A 1 102 ? -8.567 -5.456 16.733 1.00 89.25 102 PHE A CA 1
ATOM 767 C C . PHE A 1 102 ? -8.216 -6.091 18.082 1.00 89.25 102 PHE A C 1
ATOM 769 O O . PHE A 1 102 ? -8.585 -7.227 18.382 1.00 89.25 102 PHE A O 1
ATOM 776 N N . THR A 1 103 ? -7.526 -5.328 18.927 1.00 89.56 103 THR A N 1
ATOM 777 C CA . THR A 1 103 ? -7.095 -5.740 20.266 1.00 89.56 103 THR A CA 1
ATOM 778 C C . THR A 1 103 ? -7.658 -4.783 21.322 1.00 89.56 103 THR A C 1
ATOM 780 O O . THR A 1 103 ? -7.207 -3.638 21.413 1.00 89.56 103 THR A O 1
ATOM 783 N N . PRO A 1 104 ? -8.627 -5.213 22.151 1.00 87.81 104 PRO A N 1
ATOM 784 C CA . PRO A 1 104 ? -9.145 -4.392 23.239 1.00 87.81 104 PRO A CA 1
ATOM 785 C C . PRO A 1 104 ? -8.241 -4.445 24.479 1.00 87.81 104 PRO A C 1
ATOM 787 O O . PRO A 1 104 ? -7.713 -5.497 24.840 1.00 87.81 104 PRO A O 1
ATOM 790 N N . PHE A 1 105 ? -8.161 -3.328 25.203 1.00 85.62 105 PHE A N 1
ATOM 791 C CA . PHE A 1 105 ? -7.513 -3.202 26.512 1.00 85.62 105 PHE A CA 1
ATOM 792 C C . PHE A 1 105 ? -8.537 -2.669 27.534 1.00 85.62 105 PHE A C 1
ATOM 794 O O . PHE A 1 105 ? -8.585 -1.467 27.813 1.00 85.62 105 PHE A O 1
ATOM 801 N N . PRO A 1 106 ? -9.394 -3.547 28.094 1.00 82.19 106 PRO A N 1
ATOM 802 C CA . PRO A 1 106 ? -10.552 -3.130 28.890 1.00 82.19 106 PRO A CA 1
ATOM 803 C C . PRO A 1 106 ? -10.184 -2.365 30.163 1.00 82.19 106 PRO A C 1
ATOM 805 O O . PRO A 1 106 ? -10.892 -1.437 30.545 1.00 82.19 106 PRO A O 1
ATOM 808 N N . ASP A 1 107 ? -9.067 -2.731 30.796 1.00 86.12 107 ASP A N 1
ATOM 809 C CA . ASP A 1 107 ? -8.595 -2.109 32.039 1.00 86.12 107 ASP A CA 1
ATOM 810 C C . ASP A 1 107 ? -8.146 -0.651 31.841 1.00 86.12 107 ASP A C 1
ATOM 812 O O . ASP A 1 107 ? -8.108 0.127 32.793 1.00 86.12 107 ASP A O 1
ATOM 816 N N . GLU A 1 108 ? -7.836 -0.278 30.599 1.00 82.25 108 GLU A N 1
ATOM 817 C CA . GLU A 1 108 ? -7.385 1.055 30.197 1.00 82.25 108 GLU A CA 1
ATOM 818 C C . GLU A 1 108 ? -8.459 1.820 29.410 1.00 82.25 108 GLU A C 1
ATOM 820 O O . GLU A 1 108 ? -8.209 2.944 28.990 1.00 82.25 108 GLU A O 1
ATOM 825 N N . ALA A 1 109 ? -9.645 1.226 29.214 1.00 85.62 109 ALA A N 1
ATOM 826 C CA . ALA A 1 109 ? -10.701 1.760 28.355 1.00 85.62 109 ALA A CA 1
ATOM 827 C C . ALA A 1 109 ? -10.173 2.198 26.976 1.00 85.62 109 ALA A C 1
ATOM 829 O O . ALA A 1 109 ? -10.547 3.252 26.475 1.00 85.62 109 ALA A O 1
ATOM 830 N N . ARG A 1 110 ? -9.311 1.382 26.359 1.00 84.81 110 ARG A N 1
ATOM 831 C CA . ARG A 1 110 ? -8.742 1.654 25.033 1.00 84.81 110 ARG A CA 1
ATOM 832 C C . ARG A 1 110 ? -8.771 0.420 24.141 1.00 84.81 110 ARG A C 1
ATOM 834 O O . ARG A 1 110 ? -8.919 -0.702 24.628 1.00 84.81 110 ARG A O 1
ATOM 841 N N . ALA A 1 111 ? -8.576 0.608 22.847 1.00 81.81 111 ALA A N 1
ATOM 842 C CA . ALA A 1 111 ? -8.312 -0.478 21.912 1.00 81.81 111 ALA A CA 1
ATOM 843 C C . ALA A 1 111 ? -7.271 -0.069 20.874 1.00 81.81 111 ALA A C 1
ATOM 845 O O . ALA A 1 111 ? -7.038 1.112 20.638 1.00 81.81 111 ALA A O 1
ATOM 846 N N . GLU A 1 112 ? -6.642 -1.059 20.261 1.00 85.25 112 GLU A N 1
ATOM 847 C CA . GLU A 1 112 ? -5.687 -0.869 19.178 1.00 85.25 112 GLU A CA 1
ATOM 848 C C . GLU A 1 112 ? -6.117 -1.699 17.977 1.00 85.25 112 GLU A C 1
ATOM 850 O O . GLU A 1 112 ? -6.517 -2.855 18.130 1.00 85.25 112 GLU A O 1
ATOM 855 N N . MET A 1 113 ? -6.005 -1.121 16.786 1.00 85.56 113 MET A N 1
ATOM 856 C CA . MET A 1 113 ? -6.148 -1.844 15.535 1.00 85.56 113 MET A CA 1
ATOM 857 C C . MET A 1 113 ? -4.888 -1.743 14.692 1.00 85.56 113 MET A C 1
ATOM 859 O O . MET A 1 113 ? -4.333 -0.655 14.562 1.00 85.56 113 MET A O 1
ATOM 863 N N . GLN A 1 114 ? -4.480 -2.857 14.081 1.00 89.81 114 GLN A N 1
ATOM 864 C CA . GLN A 1 114 ? -3.372 -2.904 13.128 1.00 89.81 114 GLN A CA 1
ATOM 865 C C . GLN A 1 114 ? -3.778 -3.593 11.827 1.00 89.81 114 GLN A C 1
ATOM 867 O O . GLN A 1 114 ? -4.233 -4.736 11.834 1.00 89.81 114 GLN A O 1
ATOM 872 N N . ILE A 1 115 ? -3.550 -2.905 10.711 1.00 92.25 115 ILE A N 1
ATOM 873 C CA . ILE A 1 115 ? -3.764 -3.414 9.351 1.00 92.25 115 ILE A CA 1
ATOM 874 C C . ILE A 1 115 ? -2.582 -3.037 8.457 1.00 92.25 115 ILE A C 1
ATOM 876 O O . ILE A 1 115 ? -1.800 -2.140 8.784 1.00 92.25 115 ILE A O 1
ATOM 880 N N . CYS A 1 116 ? -2.463 -3.704 7.314 1.00 94.31 116 CYS A N 1
ATOM 881 C CA . CYS A 1 116 ? -1.468 -3.395 6.300 1.00 94.31 116 CYS A CA 1
ATOM 882 C C . CYS A 1 116 ? -2.140 -2.986 4.988 1.00 94.31 116 CYS A C 1
ATOM 884 O O . CYS A 1 116 ? -2.814 -3.788 4.347 1.00 94.31 116 CYS A O 1
ATOM 886 N N . ALA A 1 117 ? -1.954 -1.735 4.579 1.00 94.00 117 ALA A N 1
ATOM 887 C CA . ALA A 1 117 ? -2.424 -1.227 3.299 1.00 94.00 117 ALA A CA 1
ATOM 888 C C . ALA A 1 117 ? -1.353 -1.438 2.226 1.00 94.00 117 ALA A C 1
ATOM 890 O O . ALA A 1 117 ? -0.248 -0.913 2.343 1.00 94.00 117 ALA A O 1
ATOM 891 N N . LEU A 1 118 ? -1.687 -2.176 1.172 1.00 94.31 118 LEU A N 1
ATOM 892 C CA . LEU A 1 118 ? -0.850 -2.348 -0.008 1.00 94.31 118 LEU A CA 1
ATOM 893 C C . LEU A 1 118 ? -1.413 -1.474 -1.126 1.00 94.31 118 LEU A C 1
ATOM 895 O O . LEU A 1 118 ? -2.483 -1.760 -1.662 1.00 94.31 118 LEU A O 1
ATOM 899 N N . PHE A 1 119 ? -0.679 -0.426 -1.495 1.00 94.56 119 PHE A N 1
ATOM 900 C CA . PHE A 1 119 ? -0.942 0.359 -2.699 1.00 94.56 119 PHE A CA 1
ATOM 901 C C . PHE A 1 119 ? -0.004 -0.096 -3.814 1.00 94.56 119 PHE A C 1
ATOM 903 O O . PHE A 1 119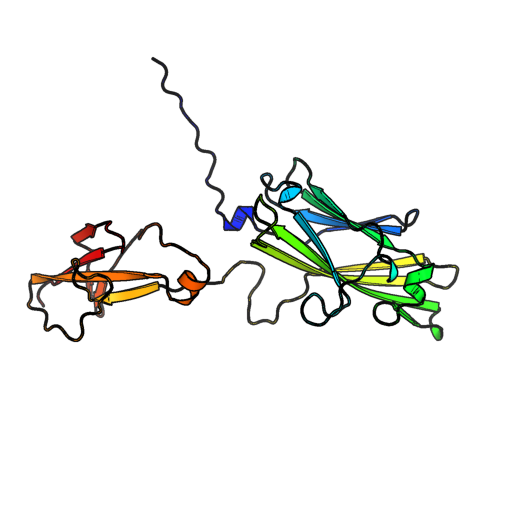 ? 1.191 -0.265 -3.582 1.00 94.56 119 PHE A O 1
ATOM 910 N N . MET A 1 120 ? -0.530 -0.297 -5.019 1.00 92.56 120 MET A N 1
ATOM 911 C CA . MET A 1 120 ? 0.247 -0.777 -6.159 1.00 92.56 120 MET A CA 1
ATOM 912 C C . MET A 1 120 ? 0.068 0.097 -7.392 1.00 92.56 120 MET A C 1
ATOM 914 O O . MET A 1 120 ? -1.026 0.578 -7.693 1.00 92.56 120 MET A O 1
ATOM 918 N N . LEU A 1 121 ? 1.166 0.235 -8.127 1.00 89.62 121 LEU A N 1
ATOM 919 C CA . LEU A 1 121 ? 1.207 0.748 -9.480 1.00 89.62 121 LEU A CA 1
ATOM 920 C C . LEU A 1 121 ? 1.313 -0.411 -10.466 1.00 89.62 121 LEU A C 1
ATOM 922 O O . LEU A 1 121 ? 2.150 -1.300 -10.315 1.00 89.62 121 LEU A O 1
ATOM 926 N N . GLN A 1 122 ? 0.480 -0.374 -11.495 1.00 89.06 122 GLN A N 1
ATOM 927 C CA . GLN A 1 122 ? 0.351 -1.408 -12.508 1.00 89.06 122 GLN A CA 1
ATOM 928 C C . GLN A 1 122 ? 0.538 -0.834 -13.916 1.00 89.06 122 GLN A C 1
ATOM 930 O O . GLN A 1 122 ? 0.398 0.372 -14.157 1.00 89.06 122 GLN A O 1
ATOM 935 N N . THR A 1 123 ? 0.835 -1.716 -14.868 1.00 83.69 123 THR A N 1
ATOM 936 C CA . THR A 1 123 ? 0.800 -1.412 -16.303 1.00 83.69 123 THR A CA 1
ATOM 937 C C . THR A 1 123 ? -0.576 -0.893 -16.732 1.00 83.69 123 THR A C 1
ATOM 939 O O . THR A 1 123 ? -1.569 -1.094 -16.042 1.00 83.69 123 THR A O 1
ATOM 942 N N . ASP A 1 124 ? -0.656 -0.213 -17.880 1.00 80.00 124 ASP A N 1
ATOM 943 C CA . ASP A 1 124 ? -1.899 0.429 -18.353 1.00 80.00 124 ASP A CA 1
ATOM 944 C C . ASP A 1 124 ? -3.066 -0.556 -18.577 1.00 80.00 124 ASP A C 1
ATOM 946 O O . ASP A 1 124 ? -4.227 -0.149 -18.627 1.00 80.00 124 ASP A O 1
ATOM 950 N N . ASP A 1 125 ? -2.770 -1.848 -18.729 1.00 80.31 125 ASP A N 1
ATOM 951 C CA . ASP A 1 125 ? -3.755 -2.929 -18.820 1.00 80.31 125 ASP A CA 1
ATOM 952 C C . ASP A 1 125 ? -4.179 -3.502 -17.452 1.00 80.31 125 ASP A C 1
ATOM 954 O O . ASP A 1 125 ? -5.068 -4.352 -17.401 1.00 80.31 125 ASP A O 1
ATOM 958 N N . GLY A 1 126 ? -3.567 -3.044 -16.354 1.00 77.44 126 GLY A N 1
ATOM 959 C CA . GLY A 1 126 ? -3.819 -3.494 -14.984 1.00 77.44 126 GLY A CA 1
ATOM 960 C C . GLY A 1 126 ? -3.363 -4.927 -14.696 1.00 77.44 126 GLY A C 1
ATOM 961 O O . GLY A 1 126 ? -3.740 -5.492 -13.670 1.00 77.44 126 GLY A O 1
ATOM 962 N N . LEU A 1 127 ? -2.602 -5.556 -15.600 1.00 77.00 127 LEU A N 1
ATOM 963 C CA . LEU A 1 127 ? -2.265 -6.981 -15.498 1.00 77.00 127 LEU A CA 1
ATOM 964 C C . LEU A 1 127 ? -0.959 -7.246 -14.753 1.00 77.00 127 LEU A C 1
ATOM 966 O O . LEU A 1 127 ? -0.787 -8.333 -14.202 1.00 77.00 127 LEU A O 1
ATOM 970 N N . ILE A 1 128 ? -0.034 -6.287 -14.759 1.00 79.62 128 ILE A N 1
ATOM 971 C CA . ILE A 1 128 ? 1.306 -6.459 -14.203 1.00 79.62 128 ILE A CA 1
ATOM 972 C C . ILE A 1 128 ? 1.548 -5.378 -13.155 1.00 79.62 128 ILE A C 1
ATOM 974 O O . ILE A 1 128 ? 1.481 -4.188 -13.452 1.00 79.62 128 ILE A O 1
ATOM 978 N N . GLU A 1 129 ? 1.848 -5.804 -11.929 1.00 86.81 129 GLU A N 1
ATOM 979 C CA . GLU A 1 129 ? 2.341 -4.940 -10.855 1.00 86.81 129 GLU A CA 1
ATOM 980 C C . GLU A 1 129 ? 3.775 -4.494 -11.175 1.00 86.81 129 GLU A C 1
ATOM 982 O O . GLU A 1 129 ? 4.651 -5.319 -11.428 1.00 86.81 129 GLU A O 1
ATOM 987 N N . VAL A 1 130 ? 3.998 -3.180 -11.206 1.00 82.94 130 VAL A N 1
ATOM 988 C CA . VAL A 1 130 ? 5.284 -2.550 -11.549 1.00 82.94 130 VAL A CA 1
ATOM 989 C C . VAL A 1 130 ? 5.993 -2.036 -10.299 1.00 82.94 130 VAL A C 1
ATOM 991 O O . VAL A 1 130 ? 7.214 -2.123 -10.199 1.00 82.94 130 VAL A O 1
ATOM 994 N N . ASN A 1 131 ? 5.234 -1.494 -9.348 1.00 85.38 131 ASN A N 1
ATOM 995 C CA . ASN A 1 131 ? 5.732 -1.094 -8.038 1.00 85.38 131 ASN A CA 1
ATOM 996 C C . ASN A 1 131 ? 4.617 -1.219 -6.997 1.00 85.38 131 ASN A C 1
ATOM 998 O O . ASN A 1 131 ? 3.441 -1.130 -7.342 1.00 85.38 131 ASN A O 1
ATOM 1002 N N . TYR A 1 132 ? 4.970 -1.375 -5.728 1.00 90.00 132 TYR A N 1
ATOM 1003 C CA . TYR A 1 132 ? 4.020 -1.364 -4.627 1.00 90.00 132 TYR A CA 1
ATOM 1004 C C . TYR A 1 132 ? 4.648 -0.772 -3.368 1.00 90.00 132 TYR A C 1
ATOM 1006 O O . TYR A 1 132 ? 5.867 -0.759 -3.201 1.00 90.00 132 TYR A O 1
ATOM 1014 N N . LEU A 1 133 ? 3.795 -0.291 -2.471 1.00 87.62 133 LEU A N 1
ATOM 1015 C CA . LEU A 1 133 ? 4.176 0.150 -1.142 1.00 87.62 133 LEU A CA 1
ATOM 1016 C C . LEU A 1 133 ? 3.218 -0.456 -0.118 1.00 87.62 133 LEU A C 1
ATOM 1018 O O . LEU A 1 133 ? 2.010 -0.215 -0.160 1.00 87.62 133 LEU A O 1
ATOM 1022 N N . GLU A 1 134 ? 3.773 -1.235 0.808 1.00 90.56 134 GLU A N 1
ATOM 1023 C CA . GLU A 1 134 ? 3.059 -1.732 1.982 1.00 90.56 134 GLU A CA 1
ATOM 1024 C C . GLU A 1 134 ? 3.214 -0.736 3.130 1.00 90.56 134 GLU A C 1
ATOM 1026 O O . GLU A 1 134 ? 4.316 -0.299 3.456 1.00 90.56 134 GLU A O 1
ATOM 1031 N N . THR A 1 135 ? 2.099 -0.368 3.748 1.00 86.81 135 THR A N 1
ATOM 1032 C CA . THR A 1 135 ? 2.035 0.626 4.817 1.00 86.81 135 THR A CA 1
ATOM 1033 C C . THR A 1 135 ? 1.309 0.024 6.010 1.00 86.81 135 THR A C 1
ATOM 1035 O O . THR A 1 135 ? 0.148 -0.371 5.897 1.00 86.81 135 THR A O 1
ATOM 1038 N N . ILE A 1 136 ? 1.981 -0.042 7.158 1.00 86.81 136 ILE A N 1
ATOM 1039 C CA . ILE A 1 136 ? 1.362 -0.459 8.415 1.00 86.81 136 ILE A CA 1
ATOM 1040 C C . ILE A 1 136 ? 0.595 0.725 8.990 1.00 86.81 136 ILE A C 1
ATOM 1042 O O . ILE A 1 136 ? 1.133 1.825 9.142 1.00 86.81 136 ILE A O 1
ATOM 1046 N N . ILE A 1 137 ? -0.671 0.482 9.313 1.00 86.62 137 ILE A N 1
ATOM 1047 C CA . ILE A 1 137 ? -1.566 1.462 9.916 1.00 86.62 137 ILE A CA 1
ATOM 1048 C C . ILE A 1 137 ? -1.947 0.945 11.292 1.00 86.62 137 ILE A C 1
ATOM 1050 O O . ILE A 1 137 ? -2.535 -0.131 11.413 1.00 86.62 137 ILE A O 1
ATOM 1054 N N . THR A 1 138 ? -1.640 1.741 12.310 1.00 83.69 138 THR A N 1
ATOM 1055 C CA . THR A 1 138 ? -2.015 1.483 13.697 1.00 83.69 138 THR A CA 1
ATOM 1056 C C . THR A 1 138 ? -2.959 2.577 14.171 1.00 83.69 138 THR A C 1
ATOM 1058 O O . THR A 1 138 ? -2.601 3.754 14.147 1.00 83.69 138 THR A O 1
ATOM 1061 N N . ILE A 1 139 ? -4.155 2.201 14.617 1.00 82.44 139 ILE A N 1
ATOM 1062 C CA . ILE A 1 139 ? -5.159 3.127 15.153 1.00 82.44 139 ILE A CA 1
ATOM 1063 C C . ILE A 1 139 ? -5.391 2.821 16.626 1.00 82.44 139 ILE A C 1
ATOM 1065 O O . ILE A 1 139 ? -5.614 1.670 16.997 1.00 82.44 139 ILE A O 1
ATOM 1069 N N . PHE A 1 140 ? -5.355 3.859 17.454 1.00 81.75 140 PHE A N 1
ATOM 1070 C CA . PHE A 1 140 ? -5.671 3.801 18.874 1.00 81.75 140 PHE A CA 1
ATOM 1071 C C . PHE A 1 140 ? -7.055 4.399 19.105 1.00 81.75 140 PHE A C 1
ATOM 1073 O O . PHE A 1 140 ? -7.340 5.507 18.649 1.00 81.75 140 PHE A O 1
ATOM 1080 N N . PHE A 1 141 ? -7.906 3.663 19.812 1.00 79.19 141 PHE A N 1
ATOM 1081 C CA . PHE A 1 141 ? -9.261 4.071 20.161 1.00 79.19 141 PHE A CA 1
ATOM 1082 C C . PHE A 1 141 ? -9.377 4.326 21.662 1.00 79.19 141 PHE A C 1
ATOM 1084 O O . PHE A 1 141 ? -8.943 3.490 22.458 1.00 79.19 141 PHE A O 1
ATOM 1091 N N . ASP A 1 142 ? -10.038 5.421 22.027 1.00 77.69 142 ASP A N 1
ATOM 1092 C CA . ASP A 1 142 ? -10.525 5.708 23.375 1.00 77.69 142 ASP A CA 1
ATOM 1093 C C . ASP A 1 142 ? -11.962 5.172 23.508 1.00 77.69 142 ASP A C 1
ATOM 1095 O O . ASP A 1 142 ? -12.851 5.493 22.712 1.00 77.69 142 ASP A O 1
ATOM 1099 N N . LEU A 1 143 ? -12.178 4.319 24.513 1.00 80.88 143 LEU A N 1
ATOM 1100 C CA . LEU A 1 143 ? -13.448 3.655 24.810 1.00 80.88 143 LEU A CA 1
ATOM 1101 C C . LEU A 1 143 ? -14.184 4.238 26.030 1.00 80.88 143 LEU A C 1
ATOM 1103 O O . LEU A 1 143 ? -15.185 3.673 26.479 1.00 80.88 143 LEU A O 1
ATOM 1107 N N . THR A 1 144 ? -13.716 5.350 26.601 1.00 76.44 144 THR A N 1
ATOM 1108 C CA . THR A 1 144 ? -14.278 5.940 27.829 1.00 76.44 144 THR A CA 1
ATOM 1109 C C . THR A 1 144 ? -15.685 6.518 27.646 1.00 76.44 144 THR A C 1
ATOM 1111 O O . THR A 1 144 ? -16.483 6.482 28.588 1.00 76.44 144 THR A O 1
ATOM 1114 N N . ALA A 1 145 ? -16.018 7.017 26.450 1.00 65.50 145 ALA A N 1
ATOM 1115 C CA . ALA A 1 145 ? -17.319 7.622 26.138 1.00 65.50 145 ALA A CA 1
ATOM 1116 C C . ALA A 1 145 ? -17.993 7.082 24.859 1.00 65.50 145 ALA A C 1
ATOM 1118 O O . ALA A 1 145 ? -19.090 7.527 24.512 1.00 65.50 145 ALA A O 1
ATOM 1119 N N . GLY A 1 146 ? -17.388 6.115 24.168 1.00 65.25 146 GLY A N 1
ATOM 1120 C CA . GLY A 1 146 ? -17.838 5.658 22.853 1.00 65.25 146 GLY A CA 1
ATOM 1121 C C . GLY A 1 146 ? -16.710 4.974 22.091 1.00 65.25 146 GLY A C 1
ATOM 1122 O O . GLY A 1 146 ? -15.814 4.439 22.716 1.00 65.25 146 GLY A O 1
ATOM 1123 N N . PHE A 1 147 ? -16.764 4.959 20.762 1.00 60.25 147 PHE A N 1
ATOM 1124 C CA . PHE A 1 147 ? -15.636 4.558 19.917 1.00 60.25 147 PHE A CA 1
ATOM 1125 C C . PHE A 1 147 ? -15.061 5.843 19.321 1.00 60.25 147 PHE A C 1
ATOM 1127 O O . PHE A 1 147 ? -15.552 6.313 18.297 1.00 60.25 147 PHE A O 1
ATOM 1134 N N . GLU A 1 148 ? -14.115 6.465 20.023 1.00 70.50 148 GLU A N 1
ATOM 1135 C CA . GLU A 1 148 ? -13.431 7.680 19.567 1.00 70.50 148 GLU A CA 1
ATOM 1136 C C . GLU A 1 148 ? -11.992 7.333 19.173 1.00 70.50 148 GLU A C 1
ATOM 1138 O O . GLU A 1 148 ? -11.356 6.496 19.810 1.00 70.50 148 GLU A O 1
ATOM 1143 N N . VAL A 1 149 ? -11.469 7.938 18.104 1.00 69.75 149 VAL A N 1
ATOM 1144 C CA . VAL A 1 149 ? -10.080 7.715 17.681 1.00 69.75 149 VAL A CA 1
ATOM 1145 C C . VAL A 1 149 ? -9.163 8.657 18.457 1.00 69.75 149 VAL A C 1
ATOM 1147 O O . VAL A 1 149 ? -9.254 9.873 18.327 1.00 69.75 149 VAL A O 1
ATOM 1150 N N . GLU A 1 150 ? -8.264 8.090 19.259 1.00 67.44 150 GLU A N 1
ATOM 1151 C CA . GLU A 1 150 ? -7.276 8.831 20.051 1.00 67.44 150 GLU A CA 1
ATOM 1152 C C . GLU A 1 150 ? -6.049 9.204 19.205 1.00 67.44 150 GLU A C 1
ATOM 1154 O O . GLU A 1 150 ? -5.456 10.272 19.371 1.00 67.44 150 GLU A O 1
ATOM 1159 N N . GLY A 1 151 ? -5.664 8.331 18.269 1.00 68.88 151 GLY A N 1
ATOM 1160 C CA . GLY A 1 151 ? -4.517 8.571 17.404 1.00 68.88 151 GLY A CA 1
ATOM 1161 C C . GLY A 1 151 ? -4.379 7.562 16.274 1.00 68.88 151 GLY A C 1
ATOM 1162 O O . GLY A 1 151 ? -4.842 6.428 16.365 1.00 68.88 151 GLY A O 1
ATOM 1163 N N . ILE A 1 152 ? -3.705 7.985 15.204 1.00 67.88 152 ILE A N 1
ATOM 1164 C CA . ILE A 1 152 ? -3.403 7.153 14.039 1.00 67.88 152 ILE A CA 1
ATOM 1165 C C . ILE A 1 152 ? -1.913 7.283 13.733 1.00 67.88 152 ILE A C 1
ATOM 1167 O O . ILE A 1 152 ? -1.368 8.385 13.676 1.00 67.88 152 ILE A O 1
ATOM 1171 N N . SER A 1 153 ? -1.252 6.145 13.558 1.00 71.50 153 SER A N 1
ATOM 1172 C CA . SER A 1 153 ? 0.124 6.041 13.094 1.00 71.50 153 SER A CA 1
ATOM 1173 C C . SER A 1 153 ? 0.134 5.313 11.759 1.00 71.50 153 SER A C 1
ATOM 1175 O O . SER A 1 153 ? -0.448 4.239 11.622 1.00 71.50 153 SER A O 1
ATOM 1177 N N . VAL A 1 154 ? 0.784 5.920 10.773 1.00 65.94 154 VAL A N 1
ATOM 1178 C CA . VAL A 1 154 ? 0.959 5.371 9.430 1.00 65.94 154 VAL A CA 1
ATOM 1179 C C . VAL A 1 154 ? 2.444 5.384 9.146 1.00 65.94 154 VAL A C 1
ATOM 1181 O O . VAL A 1 154 ? 3.067 6.441 9.233 1.00 65.94 154 VAL A O 1
ATOM 1184 N N . ALA A 1 155 ? 3.003 4.223 8.836 1.00 72.56 155 ALA A N 1
ATOM 1185 C CA . ALA A 1 155 ? 4.404 4.091 8.477 1.00 72.56 155 ALA A CA 1
ATOM 1186 C C . ALA A 1 155 ? 4.545 3.082 7.342 1.00 72.56 155 ALA A C 1
ATOM 1188 O O . ALA A 1 155 ? 3.875 2.045 7.336 1.00 72.56 155 ALA A O 1
ATOM 1189 N N . ALA A 1 156 ? 5.429 3.368 6.386 1.00 73.44 156 ALA A N 1
ATOM 1190 C CA . ALA A 1 156 ? 5.842 2.362 5.418 1.00 73.44 156 ALA A CA 1
ATOM 1191 C C . ALA A 1 156 ? 6.367 1.129 6.173 1.00 73.44 156 ALA A C 1
ATOM 1193 O O . ALA A 1 156 ? 7.105 1.265 7.153 1.00 73.44 156 ALA A O 1
ATOM 1194 N N . LYS A 1 157 ? 5.970 -0.075 5.748 1.00 75.62 157 LYS A N 1
ATOM 1195 C CA . LYS A 1 157 ? 6.534 -1.310 6.295 1.00 75.62 157 LYS A CA 1
ATOM 1196 C C . LYS A 1 157 ? 8.025 -1.323 5.965 1.00 75.62 157 LYS A C 1
ATOM 1198 O O . LYS A 1 157 ? 8.394 -1.277 4.792 1.00 75.62 157 LYS A O 1
ATOM 1203 N N . GLU A 1 158 ? 8.870 -1.386 6.994 1.00 61.19 158 GLU A N 1
ATOM 1204 C CA . GLU A 1 158 ? 10.305 -1.571 6.794 1.00 61.19 158 GLU A CA 1
ATOM 1205 C C . GLU A 1 158 ? 10.528 -2.910 6.084 1.00 61.19 158 GLU A C 1
ATOM 1207 O O . GLU A 1 158 ? 10.128 -3.972 6.572 1.00 61.19 158 GLU A O 1
ATOM 1212 N N . GLN A 1 159 ? 11.131 -2.854 4.897 1.00 47.00 159 GLN A N 1
ATOM 1213 C CA . GLN A 1 159 ? 11.695 -4.049 4.290 1.00 47.00 159 GLN A CA 1
ATOM 1214 C C . GLN A 1 159 ? 12.915 -4.460 5.122 1.00 47.00 159 GLN A C 1
ATOM 1216 O O . GLN A 1 159 ? 13.639 -3.582 5.591 1.00 47.00 159 GLN A O 1
ATOM 1221 N N . PRO A 1 160 ? 13.146 -5.767 5.339 1.00 40.56 160 PRO A N 1
ATOM 1222 C CA . PRO A 1 160 ? 14.333 -6.230 6.046 1.00 40.56 160 PRO A CA 1
ATOM 1223 C C . PRO A 1 160 ? 15.593 -5.570 5.464 1.00 40.56 160 PRO A C 1
ATOM 1225 O O . PRO A 1 160 ? 15.724 -5.480 4.244 1.00 40.56 160 PRO A O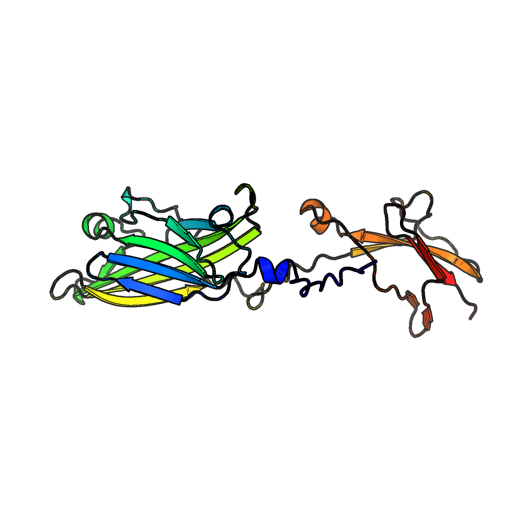 1
ATOM 1228 N N . ASP A 1 161 ? 16.495 -5.137 6.354 1.00 39.34 161 ASP A N 1
ATOM 1229 C CA . ASP A 1 161 ? 17.691 -4.291 6.146 1.00 39.34 161 ASP A CA 1
ATOM 1230 C C . ASP A 1 161 ? 18.673 -4.705 5.017 1.00 39.34 161 ASP A C 1
ATOM 1232 O O . ASP A 1 161 ? 19.698 -4.052 4.818 1.00 39.34 161 ASP A O 1
ATOM 1236 N N . ASP A 1 162 ? 18.391 -5.763 4.256 1.00 37.56 162 ASP A N 1
ATOM 1237 C CA . ASP A 1 162 ? 19.140 -6.154 3.055 1.00 37.56 162 ASP A CA 1
ATOM 1238 C C . ASP A 1 162 ? 18.743 -5.357 1.795 1.00 37.56 162 ASP A C 1
ATOM 1240 O O . ASP A 1 162 ? 19.358 -5.523 0.739 1.00 37.56 162 ASP A O 1
ATOM 1244 N N . ILE A 1 163 ? 17.761 -4.451 1.886 1.00 40.19 163 ILE A N 1
ATOM 1245 C CA . ILE A 1 163 ? 17.398 -3.519 0.811 1.00 40.19 163 ILE A CA 1
ATOM 1246 C C . ILE A 1 163 ? 17.344 -2.109 1.409 1.00 40.19 163 ILE A C 1
ATOM 1248 O O . ILE A 1 163 ? 16.473 -1.786 2.207 1.00 40.19 163 ILE A O 1
ATOM 1252 N N . GLY A 1 164 ? 18.334 -1.282 1.065 1.00 34.62 164 GLY A N 1
ATOM 1253 C CA . GLY A 1 164 ? 18.475 0.089 1.564 1.00 34.62 164 GLY A CA 1
ATOM 1254 C C . GLY A 1 164 ? 17.288 1.019 1.239 1.00 34.62 164 GLY A C 1
ATOM 1255 O O . GLY A 1 164 ? 16.338 0.621 0.567 1.00 34.62 164 GLY A O 1
ATOM 1256 N N . PRO A 1 165 ? 17.341 2.287 1.693 1.00 36.00 165 PRO A N 1
ATOM 1257 C CA . PRO A 1 165 ? 16.214 3.214 1.637 1.00 36.00 165 PRO A CA 1
ATOM 1258 C C . PRO A 1 165 ? 15.708 3.405 0.204 1.00 36.00 165 PRO A C 1
ATOM 1260 O O . PRO A 1 165 ? 16.490 3.716 -0.691 1.00 36.00 165 PRO A O 1
ATOM 1263 N N . VAL A 1 166 ? 14.396 3.211 0.040 1.00 45.12 166 VAL A N 1
ATOM 1264 C CA . VAL A 1 166 ? 13.523 3.557 -1.095 1.00 45.12 166 VAL A CA 1
ATOM 1265 C C . VAL A 1 166 ? 14.269 3.921 -2.379 1.00 45.12 166 VAL A C 1
ATOM 1267 O O . VAL A 1 166 ? 14.481 5.077 -2.740 1.00 45.12 166 VAL A O 1
ATOM 1270 N N . GLY A 1 167 ? 14.650 2.879 -3.095 1.00 37.69 167 GLY A N 1
ATOM 1271 C CA . GLY A 1 167 ? 15.099 2.944 -4.467 1.00 37.69 167 GLY A CA 1
ATOM 1272 C C . GLY A 1 167 ? 15.107 1.522 -4.977 1.00 37.69 167 GLY A C 1
ATOM 1273 O O . GLY A 1 167 ? 15.681 0.647 -4.331 1.00 37.69 167 GLY A O 1
ATOM 1274 N N . PHE A 1 168 ? 14.474 1.277 -6.121 1.00 39.25 168 PHE A N 1
ATOM 1275 C CA . PHE A 1 168 ? 14.726 0.064 -6.887 1.00 39.25 168 PHE A CA 1
ATOM 1276 C C . PHE A 1 168 ? 16.230 -0.029 -7.150 1.00 39.25 168 PHE A C 1
ATOM 1278 O O . PHE A 1 168 ? 16.745 0.504 -8.128 1.00 39.25 168 PHE A O 1
ATOM 1285 N N . SER A 1 169 ? 16.948 -0.697 -6.259 1.00 41.62 169 SER A N 1
ATOM 1286 C CA . SER A 1 169 ? 18.326 -1.099 -6.470 1.00 41.62 169 SER A CA 1
ATOM 1287 C C . SER A 1 169 ? 18.373 -2.609 -6.631 1.00 41.62 169 SER A C 1
ATOM 1289 O O . SER A 1 169 ? 19.287 -3.276 -6.163 1.00 41.62 169 SER A O 1
ATOM 1291 N N . LYS A 1 170 ? 17.411 -3.167 -7.383 1.00 43.88 170 LYS A N 1
ATOM 1292 C CA . LYS A 1 170 ? 17.690 -4.419 -8.079 1.00 43.88 170 LYS A CA 1
ATOM 1293 C C . LYS A 1 170 ? 18.705 -4.085 -9.171 1.00 43.88 170 LYS A C 1
ATOM 1295 O O . LYS A 1 170 ? 18.360 -3.652 -10.268 1.00 43.88 170 LYS A O 1
ATOM 1300 N N . SER A 1 171 ? 19.982 -4.148 -8.805 1.00 54.00 171 SER A N 1
ATOM 1301 C CA . SER A 1 171 ? 21.087 -3.958 -9.731 1.00 54.00 171 SER A CA 1
ATOM 1302 C C . SER A 1 171 ? 21.218 -5.222 -10.565 1.00 54.00 171 SER A C 1
ATOM 1304 O O . SER A 1 171 ? 21.681 -6.249 -10.072 1.00 54.00 171 SER A O 1
ATOM 1306 N N . TYR A 1 172 ? 20.803 -5.155 -11.821 1.00 67.88 172 TYR A N 1
ATOM 1307 C CA . TYR A 1 172 ? 21.012 -6.250 -12.753 1.00 67.88 172 TYR A CA 1
ATOM 1308 C C . TYR A 1 172 ? 22.455 -6.240 -13.246 1.00 67.88 172 TYR A C 1
ATOM 1310 O O . TYR A 1 172 ? 22.971 -5.214 -13.696 1.00 67.88 172 TYR A O 1
ATOM 1318 N N . GLY A 1 173 ? 23.113 -7.390 -13.133 1.00 75.25 173 GLY A N 1
ATOM 1319 C CA . GLY A 1 173 ? 24.449 -7.585 -13.671 1.00 75.25 173 GLY A CA 1
ATOM 1320 C C . GLY A 1 173 ? 24.454 -7.710 -15.195 1.00 75.25 173 GLY A C 1
ATOM 1321 O O . GLY A 1 173 ? 23.425 -7.908 -15.846 1.00 75.25 173 GLY A O 1
ATOM 1322 N N . ILE A 1 174 ? 25.660 -7.643 -15.750 1.00 82.25 174 ILE A N 1
ATOM 1323 C CA . ILE A 1 174 ? 25.955 -8.028 -17.128 1.00 82.25 174 ILE A CA 1
ATOM 1324 C C . ILE A 1 174 ? 26.985 -9.152 -17.113 1.00 82.25 174 ILE A C 1
ATOM 1326 O O . ILE A 1 174 ? 27.914 -9.134 -16.304 1.00 82.25 174 ILE A O 1
ATOM 1330 N N . ASP A 1 175 ? 26.846 -10.080 -18.047 1.00 82.50 175 ASP A N 1
ATOM 1331 C CA . ASP A 1 175 ? 27.859 -11.080 -18.345 1.00 82.50 175 ASP A CA 1
ATOM 1332 C C . ASP A 1 175 ? 28.657 -10.628 -19.567 1.00 82.50 175 ASP A C 1
ATOM 1334 O O . ASP A 1 175 ? 28.099 -10.170 -20.568 1.00 82.50 175 ASP A O 1
ATOM 1338 N N . ALA A 1 176 ? 29.982 -10.736 -19.483 1.00 82.56 176 ALA A N 1
ATOM 1339 C CA . ALA A 1 176 ? 30.881 -10.396 -20.575 1.00 82.56 176 ALA A CA 1
ATOM 1340 C C . ALA A 1 176 ? 31.886 -11.522 -20.805 1.00 82.56 176 ALA A C 1
ATOM 1342 O O . ALA A 1 176 ? 32.596 -11.935 -19.888 1.00 82.56 176 ALA A O 1
ATOM 1343 N N . TYR A 1 177 ? 31.980 -11.986 -22.046 1.00 83.38 177 TYR A N 1
ATOM 1344 C CA . TYR A 1 177 ? 32.851 -13.093 -22.423 1.00 83.38 177 TYR A CA 1
ATOM 1345 C C . TYR A 1 177 ? 33.463 -12.883 -23.806 1.00 83.38 177 TYR A C 1
ATOM 1347 O O . TYR A 1 177 ? 32.987 -12.098 -24.629 1.00 83.38 177 TYR A O 1
ATOM 1355 N N . LEU A 1 178 ? 34.571 -13.576 -24.066 1.00 84.75 178 LEU A N 1
ATOM 1356 C CA . LEU A 1 178 ? 35.200 -13.567 -25.383 1.00 84.75 178 LEU A CA 1
ATOM 1357 C C . LEU A 1 178 ? 34.346 -14.391 -26.343 1.00 84.75 178 LEU A C 1
ATOM 1359 O O . LEU A 1 178 ? 33.981 -15.514 -26.018 1.00 84.75 178 LEU A O 1
ATOM 1363 N N . CYS A 1 179 ? 34.062 -13.861 -27.527 1.00 83.62 179 CYS A N 1
ATOM 1364 C CA . CYS A 1 179 ? 33.187 -14.519 -28.497 1.00 83.62 179 CYS A CA 1
ATOM 1365 C C . CYS A 1 179 ? 33.691 -14.332 -29.934 1.00 83.62 179 CYS A C 1
ATOM 1367 O O . CYS A 1 179 ? 34.484 -13.430 -30.228 1.00 83.62 179 CYS A O 1
ATOM 1369 N N . ASP A 1 180 ? 33.219 -15.179 -30.849 1.00 81.00 180 ASP A N 1
ATOM 1370 C CA . ASP A 1 180 ? 33.293 -14.897 -32.284 1.00 81.00 180 ASP A CA 1
ATOM 1371 C C . ASP A 1 180 ? 32.076 -14.034 -32.666 1.00 81.00 180 ASP A C 1
ATOM 1373 O O . ASP A 1 180 ? 30.951 -14.432 -32.367 1.00 81.00 180 ASP A O 1
ATOM 1377 N N . PRO A 1 181 ? 32.243 -12.892 -33.359 1.00 73.94 181 PRO A N 1
ATOM 1378 C CA . PRO A 1 181 ? 31.123 -12.079 -33.842 1.00 73.94 181 PRO A CA 1
ATOM 1379 C C . PRO A 1 181 ? 30.081 -12.831 -34.675 1.00 73.94 181 PRO A C 1
ATOM 1381 O O . PRO A 1 181 ? 28.943 -12.387 -34.787 1.00 73.94 181 PRO A O 1
ATOM 1384 N N . SER A 1 182 ? 30.480 -13.935 -35.299 1.00 79.19 182 SER A N 1
ATOM 1385 C CA . SER A 1 182 ? 29.616 -14.788 -36.116 1.00 79.19 182 SER A CA 1
ATOM 1386 C C . SER A 1 182 ? 28.792 -15.764 -35.268 1.00 79.19 182 SER A C 1
ATOM 1388 O O . SER A 1 182 ? 27.799 -16.293 -35.758 1.00 79.19 182 SER A O 1
ATOM 1390 N N . TYR A 1 183 ? 29.203 -16.001 -34.016 1.00 80.00 183 TYR A N 1
ATOM 1391 C CA . TYR A 1 183 ? 28.586 -16.919 -33.054 1.00 80.00 183 TYR A CA 1
ATOM 1392 C C . TYR A 1 183 ? 28.600 -16.292 -31.648 1.00 80.00 183 TYR A C 1
ATOM 1394 O O . TYR A 1 183 ? 29.314 -16.767 -30.760 1.00 80.00 183 TYR A O 1
ATOM 1402 N N . PRO A 1 184 ? 27.846 -15.198 -31.440 1.00 75.00 184 PRO A N 1
ATOM 1403 C CA . PRO A 1 184 ? 27.972 -14.379 -30.241 1.00 75.00 184 PRO A CA 1
ATOM 1404 C C . PRO A 1 184 ? 27.531 -15.080 -28.957 1.00 75.00 184 PRO A C 1
ATOM 1406 O O . PRO A 1 184 ? 27.981 -14.689 -27.895 1.00 75.00 184 PRO A O 1
ATOM 1409 N N . GLU A 1 185 ? 26.703 -16.121 -29.049 1.00 78.56 185 GLU A N 1
ATOM 1410 C CA . GLU A 1 185 ? 26.212 -16.900 -27.902 1.00 78.56 185 GLU A CA 1
ATOM 1411 C C . GLU A 1 185 ? 27.235 -17.924 -27.382 1.00 78.56 185 GLU A C 1
ATOM 1413 O O . GLU A 1 185 ? 26.994 -18.610 -26.393 1.00 78.56 185 GLU A O 1
ATOM 1418 N N . THR A 1 186 ? 28.365 -18.096 -28.075 1.00 80.69 186 THR A N 1
ATOM 1419 C CA . THR A 1 186 ? 29.369 -19.109 -27.731 1.00 80.69 186 THR A CA 1
ATOM 1420 C C . THR A 1 186 ? 30.604 -18.461 -27.122 1.00 80.69 186 THR A C 1
ATOM 1422 O O . THR A 1 186 ? 31.344 -17.742 -27.798 1.00 80.69 186 THR A O 1
ATOM 1425 N N . GLU A 1 187 ? 30.867 -18.772 -25.853 1.00 81.75 187 GLU A N 1
ATOM 1426 C CA . GLU A 1 187 ? 32.094 -18.359 -25.180 1.00 81.75 187 GLU A CA 1
ATOM 1427 C C . GLU A 1 187 ? 33.329 -19.060 -25.772 1.00 81.75 187 GLU A C 1
ATOM 1429 O O . GLU A 1 187 ? 33.401 -20.286 -25.912 1.00 81.75 187 GLU A O 1
ATOM 1434 N N . LEU A 1 188 ? 34.343 -18.261 -26.096 1.00 81.38 188 LEU A N 1
ATOM 1435 C CA . LEU A 1 188 ? 35.653 -18.722 -26.521 1.00 81.38 188 LEU A CA 1
ATOM 1436 C C . LEU A 1 188 ? 36.500 -19.082 -25.300 1.00 81.38 188 LEU A C 1
ATOM 1438 O O . LEU A 1 188 ? 36.996 -18.219 -24.575 1.00 81.38 188 LEU A O 1
ATOM 1442 N N . THR A 1 189 ? 36.747 -20.376 -25.127 1.00 67.00 189 THR A N 1
ATOM 1443 C CA . THR A 1 189 ? 37.699 -20.898 -24.139 1.00 67.00 189 THR A CA 1
ATOM 1444 C C . THR A 1 189 ? 39.106 -21.024 -24.752 1.00 67.00 189 THR A C 1
ATOM 1446 O O . THR A 1 189 ? 39.281 -21.022 -25.971 1.00 67.00 189 THR A O 1
ATOM 1449 N N . PRO A 1 190 ? 40.152 -21.047 -23.914 1.00 58.03 190 PRO A N 1
ATOM 1450 C CA . PRO A 1 190 ? 41.310 -20.154 -23.987 1.00 58.03 190 PRO A CA 1
ATOM 1451 C C . PRO A 1 190 ? 41.936 -20.016 -25.385 1.00 58.03 190 PRO A C 1
ATOM 1453 O O . PRO A 1 190 ? 42.665 -20.886 -25.864 1.00 58.03 190 PRO A O 1
ATOM 1456 N N . SER A 1 191 ? 41.755 -18.850 -26.002 1.00 59.41 191 SER A N 1
ATOM 1457 C CA . SER A 1 191 ? 42.428 -18.492 -27.248 1.00 59.41 191 SER A CA 1
ATOM 1458 C C . SER A 1 191 ? 43.762 -17.797 -26.972 1.00 59.41 191 SER A C 1
ATOM 1460 O O . SER A 1 191 ? 43.849 -16.772 -26.291 1.00 59.41 191 SER A O 1
ATOM 1462 N N . THR A 1 192 ? 44.844 -18.339 -27.530 1.00 62.09 192 THR A N 1
ATOM 1463 C CA . THR A 1 192 ? 46.155 -17.681 -27.479 1.00 62.09 192 THR A CA 1
ATOM 1464 C C . THR A 1 192 ? 46.140 -16.493 -28.443 1.00 62.09 192 THR A C 1
ATOM 1466 O O . THR A 1 192 ? 46.189 -16.671 -29.655 1.00 62.09 192 THR A O 1
ATOM 1469 N N . PHE A 1 193 ? 46.047 -15.268 -27.922 1.00 68.06 193 PHE A N 1
ATOM 1470 C CA . PHE A 1 193 ? 45.994 -14.066 -28.760 1.00 68.06 193 PHE A CA 1
ATOM 1471 C C . PHE A 1 193 ? 47.385 -13.601 -29.195 1.00 68.06 193 PHE A C 1
ATOM 1473 O O . PHE A 1 193 ? 48.212 -13.215 -28.356 1.00 68.06 193 PHE A O 1
ATOM 1480 N N . ILE A 1 194 ? 47.615 -13.550 -30.505 1.00 67.75 194 ILE A N 1
ATOM 1481 C CA . ILE A 1 194 ? 48.790 -12.906 -31.106 1.00 67.75 194 ILE A CA 1
ATOM 1482 C C . ILE A 1 194 ? 48.730 -11.380 -30.939 1.00 67.75 194 ILE A C 1
ATOM 1484 O O . ILE A 1 194 ? 47.662 -10.785 -30.832 1.00 67.75 194 ILE A O 1
ATOM 1488 N N . GLN A 1 195 ? 49.886 -10.721 -30.853 1.00 52.66 195 GLN A N 1
ATOM 1489 C CA . GLN A 1 195 ? 49.927 -9.256 -30.779 1.00 52.66 195 GLN A CA 1
ATOM 1490 C C . GLN A 1 195 ? 49.348 -8.642 -32.060 1.00 52.66 195 GLN A C 1
ATOM 1492 O O . GLN A 1 195 ? 49.586 -9.152 -33.152 1.00 52.66 195 GLN A O 1
ATOM 1497 N N . GLY A 1 196 ? 48.574 -7.565 -31.920 1.00 58.25 196 GLY A N 1
ATOM 1498 C CA . GLY A 1 196 ? 47.877 -6.926 -33.034 1.00 58.25 196 GLY A CA 1
ATOM 1499 C C . GLY A 1 196 ? 46.571 -7.605 -33.461 1.00 58.25 196 GLY A C 1
ATOM 1500 O O . GLY A 1 196 ? 45.901 -7.069 -34.344 1.00 58.25 196 GLY A O 1
ATOM 1501 N N . SER A 1 197 ? 46.170 -8.733 -32.853 1.00 67.00 197 SER A N 1
ATOM 1502 C CA . SER A 1 197 ? 44.848 -9.319 -33.110 1.00 67.00 197 SER A CA 1
ATOM 1503 C C . SER A 1 197 ? 43.732 -8.442 -32.551 1.00 67.00 197 SER A C 1
ATOM 1505 O O . SER A 1 197 ? 43.860 -7.877 -31.460 1.00 67.00 197 SER A O 1
ATOM 1507 N N . VAL A 1 198 ? 42.616 -8.401 -33.275 1.00 71.44 198 VAL A N 1
ATOM 1508 C CA . VAL A 1 198 ? 41.350 -7.873 -32.766 1.00 71.44 198 VAL A CA 1
ATOM 1509 C C . VAL A 1 198 ? 40.662 -8.976 -31.970 1.00 71.44 198 VAL A C 1
ATOM 1511 O O . VAL A 1 198 ? 40.470 -10.075 -32.487 1.00 71.44 198 VAL A O 1
ATOM 1514 N N . ILE A 1 199 ? 40.320 -8.686 -30.721 1.00 75.12 199 ILE A N 1
ATOM 1515 C CA . ILE A 1 199 ? 39.490 -9.546 -29.876 1.00 75.12 199 ILE A CA 1
ATOM 1516 C C . ILE A 1 199 ? 38.064 -9.005 -29.881 1.00 75.12 199 ILE A C 1
ATOM 1518 O O . ILE A 1 199 ? 37.872 -7.792 -29.989 1.00 75.12 199 ILE A O 1
ATOM 1522 N N . SER A 1 200 ? 37.081 -9.895 -29.784 1.00 78.62 200 SER A N 1
ATOM 1523 C CA . SER A 1 200 ? 35.676 -9.507 -29.660 1.00 78.62 200 SER A CA 1
ATOM 1524 C C . SER A 1 200 ? 35.154 -9.959 -28.305 1.00 78.62 200 SER A C 1
ATOM 1526 O O . SER A 1 200 ? 35.427 -11.080 -27.872 1.00 78.62 200 SER A O 1
ATOM 1528 N N . VAL A 1 201 ? 34.442 -9.056 -27.645 1.00 79.38 201 VAL A N 1
ATOM 1529 C CA . VAL A 1 201 ? 33.773 -9.278 -26.369 1.00 79.38 201 VAL A CA 1
ATOM 1530 C C . VAL A 1 201 ? 32.279 -9.171 -26.625 1.00 79.38 201 VAL A C 1
ATOM 1532 O O . VAL A 1 201 ? 31.815 -8.183 -27.203 1.00 79.38 201 VAL A O 1
ATOM 1535 N N . CYS A 1 202 ? 31.552 -10.204 -26.226 1.00 83.50 202 CYS A N 1
ATOM 1536 C CA . CYS A 1 202 ? 30.102 -10.211 -26.201 1.00 83.50 202 CYS A CA 1
ATOM 1537 C C . CYS A 1 202 ? 29.654 -9.850 -24.795 1.00 83.50 202 CYS A C 1
ATOM 1539 O O . CYS A 1 202 ? 30.210 -10.351 -23.819 1.00 83.50 202 CYS A O 1
ATOM 1541 N N . VAL A 1 203 ? 28.672 -8.958 -24.719 1.00 84.81 203 VAL A N 1
ATOM 1542 C CA . VAL A 1 203 ? 28.047 -8.532 -23.470 1.00 84.81 203 VAL A CA 1
ATOM 1543 C C . VAL A 1 203 ? 26.567 -8.875 -23.553 1.00 84.81 203 VAL A C 1
ATOM 1545 O O . VAL A 1 203 ? 25.915 -8.570 -24.558 1.00 84.81 203 VAL A O 1
ATOM 1548 N N . THR A 1 204 ? 26.046 -9.508 -22.510 1.00 83.00 204 THR A N 1
ATOM 1549 C CA . THR A 1 204 ? 24.635 -9.878 -22.371 1.00 83.00 204 THR A CA 1
ATOM 1550 C C . THR A 1 204 ? 24.133 -9.487 -20.982 1.00 83.00 204 THR A C 1
ATOM 1552 O O . THR A 1 204 ? 24.934 -9.433 -20.047 1.00 83.00 204 THR A O 1
ATOM 1555 N N . PRO A 1 205 ? 22.829 -9.208 -20.803 1.00 83.25 205 PRO A N 1
ATOM 1556 C CA . PRO A 1 205 ? 22.258 -9.154 -19.460 1.00 83.25 205 PRO A CA 1
ATOM 1557 C C . PRO A 1 205 ? 22.519 -10.472 -18.724 1.00 83.25 205 PRO A C 1
ATOM 1559 O O . PRO A 1 205 ? 22.541 -11.529 -19.361 1.00 83.25 205 PRO A O 1
ATOM 1562 N N . ALA A 1 206 ? 22.700 -10.411 -17.405 1.00 82.69 206 ALA A N 1
ATOM 1563 C CA . ALA A 1 206 ? 22.741 -11.615 -16.581 1.00 82.69 206 ALA A CA 1
ATOM 1564 C C . ALA A 1 206 ? 21.417 -12.393 -16.687 1.00 82.69 206 ALA A C 1
ATOM 1566 O O . ALA A 1 206 ? 20.365 -11.796 -16.930 1.00 82.69 206 ALA A O 1
ATOM 1567 N N . GLN A 1 207 ? 21.447 -13.712 -16.467 1.00 78.75 207 GLN A N 1
ATOM 1568 C CA . GLN A 1 207 ? 20.261 -14.571 -16.611 1.00 78.75 207 GLN A CA 1
ATOM 1569 C C . GLN A 1 207 ? 19.064 -14.080 -15.779 1.00 78.75 207 GLN A C 1
ATOM 1571 O O . GLN A 1 207 ? 17.948 -14.056 -16.280 1.00 78.75 207 GLN A O 1
ATOM 1576 N N . GLU A 1 208 ? 19.310 -13.585 -14.565 1.00 74.00 208 GLU A N 1
ATOM 1577 C CA . GLU A 1 208 ? 18.283 -13.003 -13.688 1.00 74.00 208 GLU A CA 1
ATOM 1578 C C . GLU A 1 208 ? 17.553 -11.813 -14.340 1.00 74.00 208 GLU A C 1
ATOM 1580 O O . GLU A 1 208 ? 16.349 -11.653 -14.178 1.00 74.00 208 GLU A O 1
ATOM 1585 N N . ALA A 1 209 ? 18.262 -10.993 -15.121 1.00 75.12 209 ALA A N 1
ATOM 1586 C CA . ALA A 1 209 ? 17.670 -9.875 -15.853 1.00 75.12 209 ALA A CA 1
ATOM 1587 C C . ALA A 1 209 ? 16.824 -10.355 -17.040 1.00 75.12 209 ALA A C 1
ATOM 1589 O O . ALA A 1 209 ? 15.792 -9.763 -17.351 1.00 75.12 209 ALA A O 1
ATOM 1590 N N . ILE A 1 210 ? 17.265 -11.426 -17.705 1.00 76.12 210 ILE A N 1
ATOM 1591 C CA . ILE A 1 210 ? 16.548 -12.039 -18.828 1.00 76.12 210 ILE A CA 1
ATOM 1592 C C . ILE A 1 210 ? 15.250 -12.687 -18.338 1.00 76.12 210 ILE A C 1
ATOM 1594 O O . ILE A 1 210 ? 14.212 -12.516 -18.976 1.00 76.12 210 ILE A O 1
ATOM 1598 N N . ASP A 1 211 ? 15.304 -13.395 -17.209 1.00 76.25 211 ASP A N 1
ATOM 1599 C CA . ASP A 1 211 ? 14.148 -14.054 -16.594 1.00 76.25 211 ASP A CA 1
ATOM 1600 C C . ASP A 1 211 ? 13.068 -13.034 -16.188 1.00 76.25 211 ASP A C 1
ATOM 1602 O O . ASP A 1 211 ? 11.875 -13.307 -16.329 1.00 76.25 211 ASP A O 1
ATOM 1606 N N . ASP A 1 212 ? 13.486 -11.823 -15.809 1.00 71.12 212 ASP A N 1
ATOM 1607 C CA . ASP A 1 212 ? 12.613 -10.681 -15.508 1.00 71.12 212 ASP A CA 1
ATOM 1608 C C . ASP A 1 212 ? 12.192 -9.871 -16.757 1.00 71.12 212 ASP A C 1
ATOM 1610 O O . ASP A 1 212 ? 11.549 -8.824 -16.651 1.00 71.12 212 ASP A O 1
ATOM 1614 N N . GLY A 1 213 ? 12.539 -10.333 -17.963 1.00 72.50 213 GLY A N 1
ATOM 1615 C CA . GLY A 1 213 ? 12.115 -9.729 -19.230 1.00 72.50 213 GLY A CA 1
ATOM 1616 C C . GLY A 1 213 ? 12.871 -8.458 -19.634 1.00 72.50 213 GLY A C 1
ATOM 1617 O O . GLY A 1 213 ? 12.411 -7.722 -20.512 1.00 72.50 213 GLY A O 1
ATOM 1618 N N . LEU A 1 214 ? 14.027 -8.180 -19.027 1.00 68.38 214 LEU A N 1
ATOM 1619 C CA . LEU A 1 214 ? 14.833 -7.004 -19.347 1.00 68.38 214 LEU A CA 1
ATOM 1620 C C . LEU A 1 214 ? 15.677 -7.216 -20.605 1.00 68.38 214 LEU A C 1
ATOM 1622 O O . LEU A 1 214 ? 16.322 -8.245 -20.807 1.00 68.38 214 LEU A O 1
ATOM 1626 N N . LEU A 1 215 ? 15.716 -6.181 -21.446 1.00 76.00 215 LEU A N 1
ATOM 1627 C CA . LEU A 1 215 ? 16.475 -6.159 -22.694 1.00 76.00 215 LEU A CA 1
ATOM 1628 C C . LEU A 1 215 ? 17.531 -5.050 -22.647 1.00 76.00 215 LEU A C 1
ATOM 1630 O O . LEU A 1 215 ? 17.244 -3.918 -22.262 1.00 76.00 215 LEU A O 1
ATOM 1634 N N . MET A 1 216 ? 18.754 -5.359 -23.084 1.00 75.38 216 MET A N 1
ATOM 1635 C CA . MET A 1 216 ? 19.835 -4.373 -23.168 1.00 75.38 216 MET A CA 1
ATOM 1636 C C . MET A 1 216 ? 19.669 -3.488 -24.409 1.00 75.38 216 MET A C 1
ATOM 1638 O O . MET A 1 216 ? 19.728 -3.976 -25.539 1.00 75.38 216 MET A O 1
ATOM 1642 N N . GLN A 1 217 ? 19.496 -2.182 -24.192 1.00 72.06 217 GLN A N 1
ATOM 1643 C CA . GLN A 1 217 ? 19.276 -1.198 -25.256 1.00 72.06 217 GLN A CA 1
ATOM 1644 C C . GLN A 1 217 ? 20.574 -0.762 -25.950 1.00 72.06 217 GLN A C 1
ATOM 1646 O O . GLN A 1 217 ? 20.640 -0.773 -27.179 1.00 72.06 217 GLN A O 1
ATOM 1651 N N . SER A 1 218 ? 21.585 -0.362 -25.175 1.00 73.00 218 SER A N 1
ATOM 1652 C CA . SER A 1 218 ? 22.883 0.109 -25.670 1.00 73.00 218 SER A CA 1
ATOM 1653 C C . SER A 1 218 ? 23.995 -0.121 -24.647 1.00 73.00 218 SER A C 1
ATOM 1655 O O . SER A 1 218 ? 23.740 -0.305 -23.460 1.00 73.00 218 SER A O 1
ATOM 1657 N N . ILE A 1 219 ? 25.242 -0.094 -25.124 1.00 75.81 219 ILE A N 1
ATOM 1658 C CA . ILE A 1 219 ? 26.438 0.043 -24.285 1.00 75.81 219 ILE A CA 1
ATOM 1659 C C . ILE A 1 219 ? 26.995 1.442 -24.522 1.00 75.81 219 ILE A C 1
ATOM 1661 O O . ILE A 1 219 ? 27.442 1.738 -25.632 1.00 75.81 219 ILE A O 1
ATOM 1665 N N . ASP A 1 220 ? 26.989 2.274 -23.484 1.00 70.94 220 ASP A N 1
ATOM 1666 C CA . ASP A 1 220 ? 27.396 3.679 -23.598 1.00 70.94 220 ASP A CA 1
ATOM 1667 C C . ASP A 1 220 ? 28.920 3.848 -23.582 1.00 70.94 220 ASP A C 1
ATOM 1669 O O . ASP A 1 220 ? 29.469 4.692 -24.289 1.00 70.94 220 ASP A O 1
ATOM 1673 N N . SER A 1 221 ? 29.622 3.021 -22.802 1.00 70.75 221 SER A N 1
ATOM 1674 C CA . SER A 1 221 ? 31.085 2.981 -22.782 1.00 70.75 221 SER A CA 1
ATOM 1675 C C . SER A 1 221 ? 31.602 1.569 -22.528 1.00 70.75 221 SER A C 1
ATOM 1677 O O . SER A 1 221 ? 30.974 0.771 -21.835 1.00 70.75 221 SER A O 1
ATOM 1679 N N . PHE A 1 222 ? 32.755 1.258 -23.116 1.00 74.56 222 PHE A N 1
ATOM 1680 C CA . PHE A 1 222 ? 33.446 -0.008 -22.918 1.00 74.56 222 PHE A CA 1
ATOM 1681 C C . PHE A 1 222 ? 34.950 0.244 -22.837 1.00 74.56 222 PHE A C 1
ATOM 1683 O O . PHE A 1 222 ? 35.548 0.752 -23.789 1.00 74.56 222 PHE A O 1
ATOM 1690 N N . THR A 1 223 ? 35.557 -0.168 -21.726 1.00 73.75 223 THR A N 1
ATOM 1691 C CA . THR A 1 223 ? 36.999 -0.052 -21.496 1.00 73.75 223 THR A CA 1
ATOM 1692 C C . THR A 1 223 ? 37.566 -1.418 -21.160 1.00 73.75 223 THR A C 1
ATOM 1694 O O . THR A 1 223 ? 37.101 -2.092 -20.242 1.00 73.75 223 THR A O 1
ATOM 1697 N N . TRP A 1 224 ? 38.603 -1.828 -21.887 1.00 72.06 224 TRP A N 1
ATOM 1698 C CA . TRP A 1 224 ? 39.334 -3.047 -21.577 1.00 72.06 224 TRP A CA 1
ATOM 1699 C C . TRP A 1 224 ? 40.566 -2.715 -20.741 1.00 72.06 224 TRP A C 1
ATOM 1701 O O . TRP A 1 224 ? 41.476 -2.037 -21.218 1.00 72.06 224 TRP A O 1
ATOM 1711 N N . ALA A 1 225 ? 40.628 -3.231 -19.514 1.00 74.88 225 ALA A N 1
ATOM 1712 C CA . ALA A 1 225 ? 41.767 -3.031 -18.628 1.00 74.88 225 ALA A CA 1
ATOM 1713 C C . ALA A 1 225 ? 42.548 -4.331 -18.403 1.00 74.88 225 ALA A C 1
ATOM 1715 O O . ALA A 1 225 ? 41.987 -5.405 -18.179 1.00 74.88 225 ALA A O 1
ATOM 1716 N N . ARG A 1 226 ? 43.879 -4.233 -18.404 1.00 66.50 226 ARG A N 1
ATOM 1717 C CA . ARG A 1 226 ? 44.762 -5.293 -17.905 1.00 66.50 226 ARG A CA 1
ATOM 1718 C C . ARG A 1 226 ? 45.833 -4.690 -17.004 1.00 66.50 226 ARG A C 1
ATOM 1720 O O . ARG A 1 226 ? 46.852 -4.192 -17.481 1.00 66.50 226 ARG A O 1
ATOM 1727 N N . GLY A 1 227 ? 45.630 -4.783 -15.691 1.00 76.25 227 GLY A N 1
ATOM 1728 C CA . GLY A 1 227 ? 46.479 -4.084 -14.725 1.00 76.25 227 GLY A CA 1
ATOM 1729 C C . GLY A 1 227 ? 46.283 -2.574 -14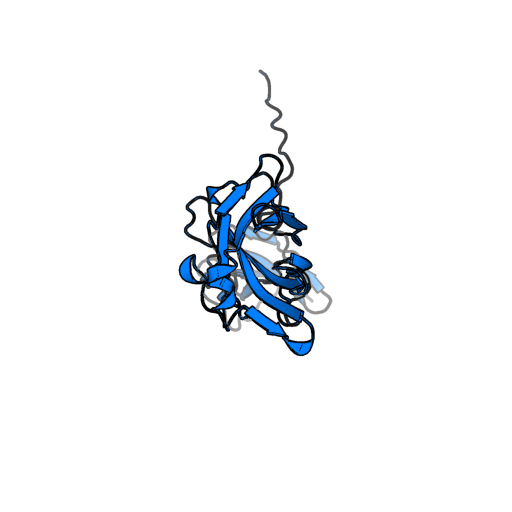.857 1.00 76.25 227 GLY A C 1
ATOM 1730 O O . GLY A 1 227 ? 45.167 -2.104 -14.705 1.00 76.25 227 GLY A O 1
ATOM 1731 N N . PHE A 1 228 ? 47.351 -1.838 -15.177 1.00 74.56 228 PHE A N 1
ATOM 1732 C CA . PHE A 1 228 ? 47.326 -0.375 -15.349 1.00 74.56 228 PHE A CA 1
ATOM 1733 C C . PHE A 1 228 ? 47.169 0.086 -16.807 1.00 74.56 228 PHE A C 1
ATOM 1735 O O . PHE A 1 228 ? 47.305 1.272 -17.089 1.00 74.56 228 PHE A O 1
ATOM 1742 N N . ILE A 1 229 ? 46.975 -0.842 -17.746 1.00 71.12 229 ILE A N 1
ATOM 1743 C CA . ILE A 1 229 ? 46.811 -0.517 -19.165 1.00 71.12 229 ILE A CA 1
ATOM 1744 C C . ILE A 1 229 ? 45.325 -0.567 -19.489 1.00 71.12 229 ILE A C 1
ATOM 1746 O O . ILE A 1 229 ? 44.721 -1.637 -19.390 1.00 71.12 229 ILE A O 1
ATOM 1750 N N . GLU A 1 230 ? 44.780 0.570 -19.907 1.00 76.38 230 GLU A N 1
ATOM 1751 C CA . GLU A 1 230 ? 43.422 0.710 -20.427 1.00 76.38 230 GLU A CA 1
ATOM 1752 C C . GLU A 1 230 ? 43.464 0.848 -21.951 1.00 76.38 230 GLU A C 1
ATOM 1754 O O . GLU A 1 230 ? 44.341 1.512 -22.507 1.00 76.38 230 GLU A O 1
ATOM 1759 N N . GLN A 1 231 ? 42.544 0.170 -22.632 1.00 67.50 231 GLN A N 1
ATOM 1760 C CA . GLN A 1 231 ? 42.394 0.203 -24.082 1.00 67.50 231 GLN A CA 1
ATOM 1761 C C . GLN A 1 231 ? 40.932 0.477 -24.427 1.00 67.50 231 GLN A C 1
ATOM 1763 O O . GLN A 1 231 ? 40.031 -0.226 -23.961 1.00 67.50 231 GLN A O 1
ATOM 1768 N N . GLU A 1 232 ? 40.713 1.488 -25.265 1.00 66.25 232 GLU A N 1
ATOM 1769 C CA . GLU A 1 232 ? 39.400 1.785 -25.832 1.00 66.25 232 GLU A CA 1
ATOM 1770 C C . GLU A 1 232 ? 39.033 0.766 -26.922 1.00 66.25 232 GLU A C 1
ATOM 1772 O O . GLU A 1 232 ? 39.891 0.239 -27.644 1.00 66.25 232 GLU A O 1
ATOM 1777 N N . ALA A 1 233 ? 37.737 0.482 -27.056 1.00 64.50 233 ALA A N 1
ATOM 1778 C CA . ALA A 1 233 ? 37.230 -0.325 -28.158 1.00 64.50 233 ALA A CA 1
ATOM 1779 C C . ALA A 1 233 ? 37.439 0.391 -29.506 1.00 64.50 233 ALA A C 1
ATOM 1781 O O . ALA A 1 233 ? 37.216 1.589 -29.643 1.00 64.50 233 ALA A O 1
ATOM 1782 N N . ILE A 1 234 ? 37.830 -0.363 -30.537 1.00 60.41 234 ILE A N 1
ATOM 1783 C CA . ILE A 1 234 ? 38.092 0.155 -31.895 1.00 60.41 234 ILE A CA 1
ATOM 1784 C C . ILE A 1 234 ? 36.822 0.151 -32.767 1.00 60.41 234 ILE A C 1
ATOM 1786 O O . ILE A 1 234 ? 36.823 0.646 -33.893 1.00 60.41 234 ILE A O 1
ATOM 1790 N N . GLY A 1 235 ? 35.708 -0.366 -32.244 1.00 56.28 235 GLY A N 1
ATOM 1791 C CA . GLY A 1 235 ? 34.386 -0.218 -32.844 1.00 56.28 235 GLY A CA 1
ATOM 1792 C C . GLY A 1 235 ? 33.311 -1.040 -32.135 1.00 56.28 235 GLY A C 1
ATOM 1793 O O . GLY A 1 235 ? 33.590 -2.132 -31.631 1.00 56.28 235 GLY A O 1
ATOM 1794 N N . SER A 1 236 ? 32.082 -0.522 -32.151 1.00 50.06 236 SER A N 1
ATOM 1795 C CA . SER A 1 236 ? 30.858 -1.209 -31.734 1.00 50.06 236 SER A CA 1
ATOM 1796 C C . SER A 1 236 ? 30.090 -1.705 -32.966 1.00 50.06 236 SER A C 1
ATOM 1798 O O . SER A 1 236 ? 30.035 -1.029 -33.996 1.00 50.06 236 SER A O 1
ATOM 1800 N N . SER A 1 237 ? 29.516 -2.908 -32.903 1.00 43.88 237 SER A N 1
ATOM 1801 C CA . SER A 1 237 ? 28.614 -3.412 -33.947 1.00 43.88 237 SER A CA 1
ATOM 1802 C C . SER A 1 237 ? 27.309 -3.894 -33.322 1.00 43.88 237 SER A C 1
ATOM 1804 O O . SER A 1 237 ? 27.309 -4.756 -32.448 1.00 43.88 237 SER A O 1
ATOM 1806 N N . LEU A 1 238 ? 26.197 -3.307 -33.770 1.00 41.47 238 LEU A N 1
ATOM 1807 C CA . LEU A 1 238 ? 24.837 -3.634 -33.347 1.00 41.47 238 LEU A CA 1
ATOM 1808 C C . LEU A 1 238 ? 24.311 -4.817 -34.174 1.00 41.47 238 LEU A C 1
ATOM 1810 O O . LEU A 1 238 ? 23.640 -4.610 -35.183 1.00 41.47 238 LEU A O 1
ATOM 1814 N N . ILE A 1 239 ? 24.619 -6.055 -33.782 1.00 37.44 239 ILE A N 1
ATOM 1815 C CA . ILE A 1 239 ? 23.898 -7.236 -34.289 1.00 37.44 239 ILE A CA 1
ATOM 1816 C C . ILE A 1 239 ? 23.540 -8.138 -33.105 1.00 37.44 239 ILE A C 1
ATOM 1818 O O . ILE A 1 239 ? 24.357 -8.948 -32.687 1.00 37.44 239 ILE A O 1
ATOM 1822 N N . PHE A 1 240 ? 22.325 -7.947 -32.568 1.00 37.00 240 PHE A N 1
ATOM 1823 C CA . PHE A 1 240 ? 21.569 -8.770 -31.591 1.00 37.00 240 PHE A CA 1
ATOM 1824 C C . PHE A 1 240 ? 22.282 -9.308 -30.331 1.00 37.00 240 PHE A C 1
ATOM 1826 O O . PHE A 1 240 ? 21.689 -9.983 -29.503 1.00 37.00 240 PHE A O 1
ATOM 1833 N N . SER A 1 241 ? 23.520 -8.897 -30.134 1.00 38.81 241 SER A N 1
ATOM 1834 C CA . SER A 1 241 ? 24.365 -8.988 -28.956 1.00 38.81 241 SER A CA 1
ATOM 1835 C C . SER A 1 241 ? 25.361 -7.848 -29.152 1.00 38.81 241 SER A C 1
ATOM 1837 O O . SER A 1 241 ? 25.831 -7.608 -30.271 1.00 38.81 241 SER A O 1
ATOM 1839 N N . HIS A 1 242 ? 25.594 -7.040 -28.127 1.00 43.78 242 HIS A N 1
ATOM 1840 C CA . HIS A 1 242 ? 26.403 -5.840 -28.303 1.00 43.78 242 HIS A CA 1
ATOM 1841 C C . HIS A 1 242 ? 27.881 -6.235 -28.386 1.00 43.78 242 HIS A C 1
ATOM 1843 O O . HIS A 1 242 ? 28.578 -6.348 -27.382 1.00 43.78 242 HIS A O 1
ATOM 1849 N N . LEU A 1 243 ? 28.338 -6.479 -29.613 1.00 36.75 243 LEU A N 1
ATOM 1850 C CA . LEU A 1 243 ? 29.710 -6.834 -29.946 1.00 36.75 243 LEU A CA 1
ATOM 1851 C C . LEU A 1 243 ? 30.624 -5.617 -29.794 1.00 36.75 243 LEU A C 1
ATOM 1853 O O . LEU A 1 243 ? 30.501 -4.639 -30.539 1.00 36.75 243 LEU A O 1
ATOM 1857 N N . GLN A 1 244 ? 31.584 -5.710 -28.874 1.00 40.91 244 GLN A N 1
ATOM 1858 C CA . GLN A 1 244 ? 32.660 -4.733 -28.699 1.00 40.91 244 GLN A CA 1
ATOM 1859 C C . GLN A 1 244 ? 33.987 -5.338 -29.173 1.00 40.91 244 GLN A C 1
ATOM 1861 O O . GLN A 1 244 ? 34.355 -6.446 -28.779 1.00 40.91 244 GLN A O 1
ATOM 1866 N N . ARG A 1 245 ? 34.716 -4.636 -30.053 1.00 36.41 245 ARG A N 1
ATOM 1867 C CA . ARG A 1 245 ? 36.016 -5.088 -30.587 1.00 36.41 245 ARG A CA 1
ATOM 1868 C C . ARG A 1 245 ? 37.170 -4.277 -30.007 1.00 36.41 245 ARG A C 1
ATOM 1870 O O . ARG A 1 245 ? 37.144 -3.053 -30.063 1.00 36.41 245 ARG A O 1
ATOM 1877 N N . VAL A 1 246 ? 38.237 -4.939 -29.563 1.00 37.03 246 VAL A N 1
ATOM 1878 C CA . VAL A 1 246 ? 39.450 -4.291 -29.021 1.00 37.03 246 VAL A CA 1
ATOM 1879 C C . VAL A 1 246 ? 40.685 -4.760 -29.803 1.00 37.03 246 VAL A C 1
ATOM 1881 O O . VAL A 1 246 ? 40.833 -5.957 -30.052 1.00 37.03 246 VAL A O 1
ATOM 1884 N N . LYS A 1 247 ? 41.600 -3.860 -30.210 1.00 35.12 247 LYS A N 1
ATOM 1885 C CA . LYS A 1 247 ? 42.949 -4.285 -30.659 1.00 35.12 247 LYS A CA 1
ATOM 1886 C C . LYS A 1 247 ? 43.815 -4.525 -29.444 1.00 35.12 247 LYS A C 1
ATOM 1888 O O . LYS A 1 247 ? 43.971 -3.642 -28.614 1.00 35.12 247 LYS A O 1
ATOM 1893 N N . LYS A 1 248 ? 44.552 -5.625 -29.472 1.00 33.84 248 LYS A N 1
ATOM 1894 C CA . LYS A 1 248 ? 45.663 -5.840 -28.552 1.00 33.84 248 LYS A CA 1
ATOM 1895 C C . LYS A 1 248 ? 46.932 -5.112 -29.014 1.00 33.84 248 LYS A C 1
ATOM 1897 O O . LYS A 1 248 ? 47.508 -5.488 -30.039 1.00 33.84 248 LYS A O 1
ATOM 1902 N N . GLU A 1 249 ? 47.416 -4.150 -28.231 1.00 34.69 249 GLU A N 1
ATOM 1903 C CA . GLU A 1 249 ? 48.728 -3.515 -28.454 1.00 34.69 249 GLU A CA 1
ATOM 1904 C C . GLU A 1 249 ? 49.924 -4.311 -27.873 1.00 34.69 249 GLU A C 1
ATOM 1906 O O . GLU A 1 249 ? 49.737 -5.149 -26.979 1.00 34.69 249 GLU A O 1
ATOM 1911 N N . PRO A 1 250 ? 51.150 -4.124 -28.416 1.00 36.91 250 PRO A N 1
ATOM 1912 C CA . PRO A 1 250 ? 52.361 -4.809 -27.961 1.00 36.91 250 PRO A CA 1
ATOM 1913 C C . PRO A 1 250 ? 52.827 -4.312 -26.583 1.00 36.91 250 PRO A C 1
ATOM 1915 O O . PRO A 1 250 ? 52.477 -3.216 -26.162 1.00 36.91 250 PRO A O 1
ATOM 1918 N N . ARG A 1 251 ? 53.630 -5.140 -25.902 1.00 41.03 251 ARG A N 1
ATOM 1919 C CA . ARG A 1 251 ? 54.322 -4.795 -24.647 1.00 41.03 251 ARG A CA 1
ATOM 1920 C C . ARG A 1 251 ? 55.307 -3.645 -24.810 1.00 41.03 251 ARG A C 1
ATOM 1922 O O . ARG A 1 251 ? 55.996 -3.635 -25.854 1.00 41.03 251 ARG A O 1
#

pLDDT: mean 74.97, std 18.28, range [33.44, 96.62]

Sequence (251 aa):
MSCFDDIFTSSQSLASKWSIEEPSHTFVDETNTFTITFAVDSSITQGNTGAIIYEKGCRDEGNELVDADGIVGLKTAVDTVGLATMTFDFDPKVLTDNSNIFTPFPDEARAEMQICALFMLQTDDGLIEVNYLETIITIFFDLTAGFEVEGISVAAKEQPDDIGPVGFSKSYGIDAYLCDPSYPETELTPSTFIQGSVISVCVTPAQEAIDDGLLMQSIDSFTWARGFIEQEAIGSSLIFSHLQRVKKEPR